Protein AF-A0A182STR0-F1 (afdb_monomer)

InterPro domains:
  IPR021726 THO complex, subunitTHOC2, N-terminal [PF11732] (71-146)
  IPR032302 THO complex subunit 2, N-terminal domain [PF16134] (4-69)
  IPR040007 THO complex subunit 2 [PTHR21597] (1-330)

Foldseek 3Di:
DFLDQVVLQVVCVVLVVDDLVVVLVVLCCVQPPPLVPDPVSVVVLVVLLVQLVVLLVPQDPVCLAVSLVVLQSSCSPHLLSNLLVVLVVLLVDLNSLVSVLSSVPNHHLNSLSSNVSSLLVSVVPVPDDLDDPVLQDGRSSLLSSLLSLLSNLQPDDHQCLSVLVSLLVCLVVLNLSSLSSLQSNLCRQVVFHQCDDADPCLVVLCVDDPVSVVVSRCPDPNPDNPVSLVSVVVSCVVVLSLQSVLLSLLVSLVCLVPPNAPPGDPNNSVVSNVSSVRSNLSSLVSCLVPDDLVRLVVSYDQLCCSCPVSVGDPVSSCSSCVSVVVVVVVVVVVVD

Organism: NCBI:txid74869

Nearest PDB structures (foldseek):
  7znk-assembly1_B  TM=9.730E-01  e=1.080E-21  Homo sapiens
  7aqo-assembly1_A  TM=9.134E-01  e=3.039E-10  Saccharomyces cerevisiae S288C
  7apx-assembly1_A  TM=9.134E-01  e=3.039E-10  Saccharomyces cerevisiae S288C
  7v2w-assembly1_G  TM=9.110E-01  e=9.753E-10  Saccharomyces cerevisiae S288C
  7v2y-assembly1_B  TM=9.101E-01  e=2.339E-09  Saccharomyces cerevisiae S288C

Sequence (336 aa):
MDCNCCVAEEIWSIVKLYPYQYRYSLYARWKNDTFQLQPQLIHRRGTAQKQIKALMKRVSKENSKPVGRLIGKLSHCSPGFLFEYILLQIQIYDNLIAPVVDSLKYLTSLSYDVLGYCLIEALEQVDRNPMQNDGTSISLWLQSLANFCGAIYKKYNIELSGLLQYVANQLKSHKSLDLLILKEVVQKMAGIEAAEEMTNEQLQAMCGGELLRGEAGYFSQVRNTKKSSQRLKEALASNDLAVALCLLIAQQKHCVIYRETAQSHLKLVGKLYDQCQDTLVQFGTFLGSTYSVEEYVERLPTIHNMLQKYHIHSDVAFFLARPMFSHAINVSFQRM

pLDDT: mean 87.77, std 9.66, range [50.69, 97.5]

Mean predicted aligned error: 6.33 Å

Radius of gyration: 21.9 Å; Cα contacts (8 Å, |Δi|>4): 380; chains: 1; bounding box: 61×40×58 Å

Secondary structure (DSSP, 8-state):
----HHHHHHHHHHHTTS-HHHHHHHHHHHHHTGGGS-HHHHHHHHHHHHHHHHHHTT--TTTHHHHHHHHHHHHHH-HHHHHHHHHHHHHH-GGGHHHHHHHGGG--HHHHHHHHHHHHHHH--TT--SB-TTSSSB-HHHHHHHHHHHHHHHHS----HHHHHHHHHHHHTT--TTHHHHHHHHHHHH-----SS--HHHHHHHTS-HHHHHHHH-SS-----HHHHHHHHHHHHTTTHHHHHHHHHHHHHHHIIIIITTTS-HHHHHHHHHHHHHHHHHHHHHHHHHS-HHHHHHHSPPHHHHHHTS---HHHHHHHHHHHHHHHHHHHHHT-

Solvent-accessible surface area (backbone atoms only — not comparable to full-atom values): 18240 Å² total; per-residue (Å²): 123,77,59,40,62,67,62,40,47,57,50,30,69,58,52,70,77,50,60,66,70,60,48,43,54,49,50,49,43,53,55,69,49,57,38,72,77,40,74,71,40,39,52,50,50,55,54,50,52,55,50,46,56,62,52,59,77,64,68,33,79,91,42,16,68,70,51,8,52,53,49,23,36,51,31,52,66,42,35,54,65,47,41,49,52,50,51,57,48,29,38,75,35,62,85,46,39,63,26,48,58,54,16,58,71,52,51,52,72,45,39,42,49,47,42,49,44,44,51,54,59,65,70,67,43,83,91,56,70,68,51,33,96,81,62,57,44,77,23,64,38,60,52,31,46,17,52,41,49,9,53,45,52,38,74,44,99,49,79,50,51,66,60,56,50,48,41,48,50,37,45,75,69,60,42,67,75,56,50,51,38,54,43,31,31,46,26,52,13,53,56,46,68,66,87,85,82,74,52,74,69,38,53,54,28,55,71,50,56,72,70,42,26,51,70,45,64,48,90,56,89,68,76,85,24,68,69,29,30,50,52,52,52,50,41,26,59,77,69,60,39,55,51,52,42,53,54,43,42,57,48,42,40,56,38,38,68,72,62,62,37,74,88,52,49,67,70,30,44,51,52,54,32,52,51,31,51,38,39,43,53,34,49,52,51,49,50,66,73,70,41,54,72,65,57,45,54,72,67,43,75,54,59,66,46,33,43,71,75,66,62,35,55,65,73,60,36,50,61,70,41,42,66,54,52,55,47,57,50,50,56,53,57,76,73,106

Structure (mmCIF, N/CA/C/O backbone):
data_AF-A0A182STR0-F1
#
_entry.id   AF-A0A182STR0-F1
#
loop_
_atom_site.group_PDB
_atom_site.id
_atom_site.type_symbol
_atom_site.label_atom_id
_atom_site.label_alt_id
_atom_site.label_comp_id
_atom_site.label_asym_id
_atom_site.label_entity_id
_atom_site.label_seq_id
_atom_site.pdbx_PDB_ins_code
_atom_site.Cartn_x
_atom_site.Cartn_y
_atom_site.Cartn_z
_atom_site.occupancy
_atom_site.B_iso_or_equiv
_atom_site.auth_seq_id
_atom_site.auth_comp_id
_atom_site.auth_asym_id
_atom_site.auth_atom_id
_atom_site.pdbx_PDB_model_num
ATOM 1 N N . MET A 1 1 ? 10.087 -4.492 -28.923 1.00 54.47 1 MET A N 1
ATOM 2 C CA . MET A 1 1 ? 9.581 -3.299 -29.624 1.00 54.47 1 MET A CA 1
ATOM 3 C C . MET A 1 1 ? 10.331 -2.082 -29.124 1.00 54.47 1 MET A C 1
ATOM 5 O O . MET A 1 1 ? 10.933 -2.165 -28.056 1.00 54.47 1 MET A O 1
ATOM 9 N N . ASP A 1 2 ? 10.324 -0.995 -29.886 1.00 67.25 2 ASP A N 1
ATOM 10 C CA . ASP A 1 2 ? 10.739 0.303 -29.361 1.00 67.25 2 ASP A CA 1
ATOM 11 C C . ASP A 1 2 ? 9.729 0.780 -28.311 1.00 67.25 2 ASP A C 1
ATOM 13 O O . ASP A 1 2 ? 8.584 0.329 -28.301 1.00 67.25 2 ASP A O 1
ATOM 17 N N . CYS A 1 3 ? 10.179 1.630 -27.388 1.00 72.81 3 CYS A N 1
ATOM 18 C CA . CYS A 1 3 ? 9.453 2.064 -26.190 1.00 72.81 3 CYS A CA 1
ATOM 19 C C . CYS A 1 3 ? 8.152 2.817 -26.529 1.00 72.81 3 CYS A C 1
ATOM 21 O O . CYS A 1 3 ? 8.124 4.047 -26.490 1.00 72.81 3 CYS A O 1
ATOM 23 N N . ASN A 1 4 ? 7.088 2.088 -26.871 1.00 83.75 4 ASN A N 1
ATOM 24 C CA . ASN A 1 4 ? 5.844 2.647 -27.389 1.00 83.75 4 ASN A CA 1
ATOM 25 C C . ASN A 1 4 ? 4.755 2.668 -26.308 1.00 83.75 4 ASN A C 1
ATOM 27 O O . ASN A 1 4 ? 4.185 1.635 -25.956 1.00 83.75 4 ASN A O 1
ATOM 31 N N . CYS A 1 5 ? 4.469 3.863 -25.790 1.00 88.94 5 CYS A N 1
ATOM 32 C CA . CYS A 1 5 ? 3.441 4.074 -24.774 1.00 88.94 5 CYS A CA 1
ATOM 33 C C . CYS A 1 5 ? 2.026 3.778 -25.286 1.00 88.94 5 CYS A C 1
ATOM 35 O O . CYS A 1 5 ? 1.240 3.189 -24.552 1.00 88.94 5 CYS A O 1
ATOM 37 N N . CYS A 1 6 ? 1.710 4.136 -26.535 1.00 90.56 6 CYS A N 1
ATOM 38 C CA . CYS A 1 6 ? 0.378 3.953 -27.109 1.00 90.56 6 CYS A CA 1
ATOM 39 C C . CYS A 1 6 ? 0.021 2.469 -27.187 1.00 90.56 6 CYS A C 1
ATOM 41 O O . CYS A 1 6 ? -1.047 2.069 -26.748 1.00 90.56 6 CYS A O 1
ATOM 43 N N . VAL A 1 7 ? 0.958 1.634 -27.647 1.00 91.56 7 VAL A N 1
ATOM 44 C CA . VAL A 1 7 ? 0.750 0.179 -27.698 1.00 91.56 7 VAL A CA 1
ATOM 45 C C . VAL A 1 7 ? 0.520 -0.400 -26.299 1.00 91.56 7 VAL A C 1
ATOM 47 O O . VAL A 1 7 ? -0.325 -1.274 -26.136 1.00 91.56 7 VAL A O 1
ATOM 50 N N . ALA A 1 8 ? 1.225 0.094 -25.276 1.00 91.75 8 ALA A N 1
ATOM 51 C CA . ALA A 1 8 ? 1.017 -0.361 -23.902 1.00 91.75 8 ALA A CA 1
ATOM 52 C C . ALA A 1 8 ? -0.386 -0.007 -23.366 1.00 91.75 8 ALA A C 1
ATOM 54 O O . ALA A 1 8 ? -0.976 -0.815 -22.651 1.00 91.75 8 ALA A O 1
ATOM 55 N N . GLU A 1 9 ? -0.930 1.159 -23.724 1.00 93.69 9 GLU A N 1
ATOM 56 C CA . GLU A 1 9 ? -2.302 1.546 -23.363 1.00 93.69 9 GLU A CA 1
ATOM 57 C C . GLU A 1 9 ? -3.362 0.752 -24.145 1.00 93.69 9 GLU A C 1
ATOM 59 O O . GLU A 1 9 ? -4.362 0.331 -23.566 1.00 93.69 9 GLU A O 1
ATOM 64 N N . GLU A 1 10 ? -3.124 0.451 -25.424 1.00 94.38 10 GLU A N 1
ATOM 65 C CA . GLU A 1 10 ? -4.015 -0.426 -26.198 1.00 94.38 10 GLU A CA 1
ATOM 66 C C . GLU A 1 10 ? -4.043 -1.845 -25.619 1.00 94.38 10 GLU A C 1
ATOM 68 O O . GLU A 1 10 ? -5.113 -2.424 -25.436 1.00 94.38 10 GLU A O 1
ATOM 73 N N . ILE A 1 11 ? -2.886 -2.392 -25.230 1.00 93.56 11 ILE A N 1
ATOM 74 C CA . ILE A 1 11 ? -2.819 -3.678 -24.518 1.00 93.56 11 ILE A CA 1
ATOM 75 C C . ILE A 1 11 ? -3.594 -3.593 -23.198 1.00 93.56 11 ILE A C 1
ATOM 77 O O . ILE A 1 11 ? -4.381 -4.489 -22.886 1.00 93.56 11 ILE A O 1
ATOM 81 N N . TRP A 1 12 ? -3.419 -2.511 -22.434 1.00 95.31 12 TRP A N 1
ATOM 82 C CA . TRP A 1 12 ? -4.158 -2.302 -21.190 1.00 95.31 12 TRP A CA 1
ATOM 83 C C . TRP A 1 12 ? -5.673 -2.278 -21.400 1.00 95.31 12 TRP A C 1
ATOM 85 O O . TRP A 1 12 ? -6.405 -2.821 -20.575 1.00 95.31 12 TRP A O 1
ATOM 95 N N . SER A 1 13 ? -6.151 -1.705 -22.510 1.00 96.44 13 SER A N 1
ATOM 96 C CA . SER A 1 13 ? -7.581 -1.633 -22.829 1.00 96.44 13 SER A CA 1
ATOM 97 C C . SER A 1 13 ? -8.262 -3.009 -22.856 1.00 96.44 13 SER A C 1
ATOM 99 O O . SER A 1 13 ? -9.429 -3.113 -22.475 1.00 96.44 13 SER A O 1
ATOM 101 N N . ILE A 1 14 ? -7.506 -4.053 -23.214 1.00 96.25 14 ILE A N 1
ATOM 102 C CA . ILE A 1 14 ? -7.935 -5.453 -23.231 1.00 96.25 14 ILE A CA 1
ATOM 103 C C . ILE A 1 14 ? -7.651 -6.115 -21.880 1.00 96.25 14 ILE A C 1
ATOM 105 O O . ILE A 1 14 ? -8.525 -6.753 -21.298 1.00 96.25 14 ILE A O 1
ATOM 109 N N . VAL A 1 15 ? -6.429 -5.959 -21.360 1.00 95.75 15 VAL A N 1
ATOM 110 C CA . VAL A 1 15 ? -5.975 -6.639 -20.136 1.00 95.75 15 VAL A CA 1
ATOM 111 C C . VAL A 1 15 ? -6.822 -6.240 -18.923 1.00 95.75 15 VAL A C 1
ATOM 113 O O . VAL A 1 15 ? -7.167 -7.106 -18.122 1.00 95.75 15 VAL A O 1
ATOM 116 N N . LYS A 1 16 ? -7.245 -4.973 -18.822 1.00 95.12 16 LYS A N 1
ATOM 117 C CA . LYS A 1 16 ? -8.075 -4.461 -17.716 1.00 95.12 16 LYS A CA 1
ATOM 118 C C . LYS A 1 16 ? -9.448 -5.132 -17.582 1.00 95.12 16 LYS A C 1
ATOM 120 O O . LYS A 1 16 ? -10.079 -4.992 -16.542 1.00 95.12 16 LYS A O 1
ATOM 125 N N . LEU A 1 17 ? -9.926 -5.817 -18.626 1.00 95.94 17 LEU A N 1
ATOM 126 C CA . LEU A 1 17 ? -11.207 -6.533 -18.605 1.00 95.94 17 LEU A CA 1
ATOM 127 C C . LEU A 1 17 ? -11.139 -7.823 -17.776 1.00 95.94 17 LEU A C 1
ATOM 129 O O . LEU A 1 17 ? -12.174 -8.367 -17.399 1.00 95.94 17 LEU A O 1
ATOM 133 N N . TYR A 1 18 ? -9.932 -8.315 -17.489 1.00 95.50 18 TYR A N 1
ATOM 134 C CA . TYR A 1 18 ? -9.729 -9.528 -16.713 1.00 95.50 18 TYR A CA 1
ATOM 135 C C . TYR A 1 18 ? -9.576 -9.223 -15.214 1.00 95.50 18 TYR A C 1
ATOM 137 O O . TYR A 1 18 ? -8.925 -8.236 -14.840 1.00 95.50 18 TYR A O 1
ATOM 145 N N . PRO A 1 19 ? -10.085 -10.106 -14.332 1.00 93.44 19 PRO A N 1
ATOM 146 C CA . PRO A 1 19 ? -9.803 -10.037 -12.902 1.00 93.44 19 PRO A CA 1
ATOM 147 C C . PRO A 1 19 ? -8.296 -10.006 -12.619 1.00 93.44 19 PRO A C 1
ATOM 149 O O . PRO A 1 19 ? -7.497 -10.605 -13.351 1.00 93.44 19 PRO A O 1
ATOM 152 N N . TYR A 1 20 ? -7.898 -9.321 -11.543 1.00 92.69 20 TYR A N 1
ATOM 153 C CA . TYR A 1 20 ? -6.481 -9.084 -11.246 1.00 92.69 20 TYR A CA 1
ATOM 154 C C . TYR A 1 20 ? -5.682 -10.388 -11.084 1.00 92.69 20 TYR A C 1
ATOM 156 O O . TYR A 1 20 ? -4.504 -10.423 -11.425 1.00 92.69 20 TYR A O 1
ATOM 164 N N . GLN A 1 21 ? -6.310 -11.485 -10.641 1.00 94.19 21 GLN A N 1
ATOM 165 C CA . GLN A 1 21 ? -5.651 -12.784 -10.474 1.00 94.19 21 GLN A CA 1
ATOM 166 C C . GLN A 1 21 ? -5.101 -13.322 -11.805 1.00 94.19 21 GLN A C 1
ATOM 168 O O . GLN A 1 21 ? -3.972 -13.819 -11.869 1.00 94.19 21 GLN A O 1
ATOM 173 N N . TYR A 1 22 ? -5.871 -13.182 -12.889 1.00 96.38 22 TYR A N 1
ATOM 174 C CA . TYR A 1 22 ? -5.441 -13.590 -14.228 1.00 96.38 22 TYR A CA 1
ATOM 175 C C . TYR A 1 22 ? -4.378 -12.645 -14.782 1.00 96.38 22 TYR A C 1
ATOM 177 O O . TYR A 1 22 ? -3.393 -13.110 -15.356 1.00 96.38 22 TYR A O 1
ATOM 185 N N . ARG A 1 23 ? -4.531 -11.333 -14.557 1.00 96.75 23 ARG A N 1
ATOM 186 C CA . ARG A 1 23 ? -3.522 -10.334 -14.940 1.00 96.75 23 ARG A CA 1
ATOM 187 C C . ARG A 1 23 ? -2.180 -10.604 -14.267 1.00 96.75 23 ARG A C 1
ATOM 189 O O . ARG A 1 23 ? -1.159 -10.655 -14.939 1.00 96.75 23 ARG A O 1
ATOM 196 N N . TYR A 1 24 ? -2.175 -10.871 -12.966 1.00 96.19 24 TYR A N 1
ATOM 197 C CA . TYR A 1 24 ? -0.949 -11.145 -12.214 1.00 96.19 24 TYR A CA 1
ATOM 198 C C . TYR A 1 24 ? -0.308 -12.470 -12.632 1.00 96.19 24 TYR A C 1
ATOM 200 O O . TYR A 1 24 ? 0.908 -12.537 -12.790 1.00 96.19 24 TYR A O 1
ATOM 208 N N . SER A 1 25 ? -1.114 -13.495 -12.920 1.00 96.12 25 SER A N 1
ATOM 209 C CA . SER A 1 25 ? -0.617 -14.753 -13.496 1.00 96.12 25 SER A CA 1
ATOM 210 C C . SER A 1 25 ? 0.028 -14.542 -14.873 1.00 96.12 25 SER A C 1
ATOM 212 O O . SER A 1 25 ? 1.068 -15.130 -15.176 1.00 96.12 25 SER A O 1
ATOM 214 N N . LEU A 1 26 ? -0.559 -13.677 -15.708 1.00 96.19 26 LEU A N 1
ATOM 215 C CA . LEU A 1 26 ? 0.016 -13.276 -16.991 1.00 96.19 26 LEU A CA 1
ATOM 216 C C . LEU A 1 26 ? 1.344 -12.533 -16.793 1.00 96.19 26 LEU A C 1
ATOM 218 O O . LEU A 1 26 ? 2.322 -12.853 -17.467 1.00 96.19 26 LEU A O 1
ATOM 222 N N . TYR A 1 27 ? 1.407 -11.580 -15.861 1.00 95.94 27 TYR A N 1
ATOM 223 C CA . TYR A 1 27 ? 2.626 -10.816 -15.579 1.00 95.94 27 TYR A CA 1
ATOM 224 C C . TYR A 1 27 ? 3.754 -11.692 -15.039 1.00 95.94 27 TYR A C 1
ATOM 226 O O . TYR A 1 27 ? 4.900 -11.507 -15.448 1.00 95.94 27 TYR A O 1
ATOM 234 N N . ALA A 1 28 ? 3.432 -12.688 -14.212 1.00 94.69 28 ALA A N 1
ATOM 235 C CA . ALA A 1 28 ? 4.395 -13.671 -13.733 1.00 94.69 28 ALA A CA 1
ATOM 236 C C . ALA A 1 28 ? 5.049 -14.434 -14.889 1.00 94.69 28 ALA A C 1
ATOM 238 O O . ALA A 1 28 ? 6.273 -14.441 -15.012 1.00 94.69 28 ALA A O 1
ATOM 239 N N . ARG A 1 29 ? 4.244 -14.989 -15.803 1.00 94.00 29 ARG A N 1
ATOM 240 C CA . ARG A 1 29 ? 4.751 -15.692 -16.997 1.00 94.00 29 ARG A CA 1
ATOM 241 C C . ARG A 1 29 ? 5.502 -14.758 -17.941 1.00 94.00 29 ARG A C 1
ATOM 243 O O . ARG A 1 29 ? 6.507 -15.138 -18.548 1.00 94.00 29 ARG A O 1
ATOM 250 N N . TRP A 1 30 ? 5.033 -13.517 -18.073 1.00 92.31 30 TRP A N 1
ATOM 251 C CA . TRP A 1 30 ? 5.690 -12.517 -18.908 1.00 92.31 30 TRP A CA 1
ATOM 252 C C . TRP A 1 30 ? 7.090 -12.184 -18.387 1.00 92.31 30 TRP A C 1
ATOM 254 O O . TRP A 1 30 ? 8.051 -12.194 -19.156 1.00 92.31 30 TRP A O 1
ATOM 264 N N . LYS A 1 31 ? 7.222 -11.932 -17.083 1.00 91.75 31 LYS A N 1
ATOM 265 C CA . LYS A 1 31 ? 8.497 -11.596 -16.447 1.00 91.75 31 LYS A CA 1
ATOM 266 C C . LYS A 1 31 ? 9.441 -12.802 -16.386 1.00 91.75 31 LYS A C 1
ATOM 268 O O . LYS A 1 31 ? 10.606 -12.674 -16.765 1.00 91.75 31 LYS A O 1
ATOM 273 N N . ASN A 1 32 ? 8.949 -13.945 -15.911 1.00 90.25 32 ASN A N 1
ATOM 274 C CA . ASN A 1 32 ? 9.800 -15.048 -15.467 1.00 90.25 32 ASN A CA 1
ATOM 275 C C . ASN A 1 32 ? 10.079 -16.072 -16.576 1.00 90.25 32 ASN A C 1
ATOM 277 O O . ASN A 1 32 ? 11.230 -16.484 -16.718 1.00 90.25 32 ASN A O 1
ATOM 281 N N . ASP A 1 33 ? 9.098 -16.389 -17.426 1.00 9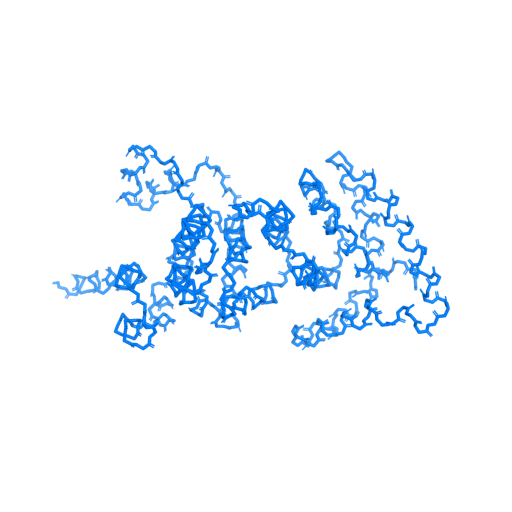1.50 33 ASP A N 1
ATOM 282 C CA . ASP A 1 33 ? 9.224 -17.483 -18.403 1.00 91.50 33 ASP A CA 1
ATOM 283 C C . ASP A 1 33 ? 9.541 -16.963 -19.809 1.00 91.50 33 ASP A C 1
ATOM 285 O O . ASP A 1 33 ? 10.473 -17.413 -20.474 1.00 91.50 33 ASP A O 1
ATOM 289 N N . THR A 1 34 ? 8.792 -15.954 -20.259 1.00 90.31 34 THR A N 1
ATOM 290 C CA . THR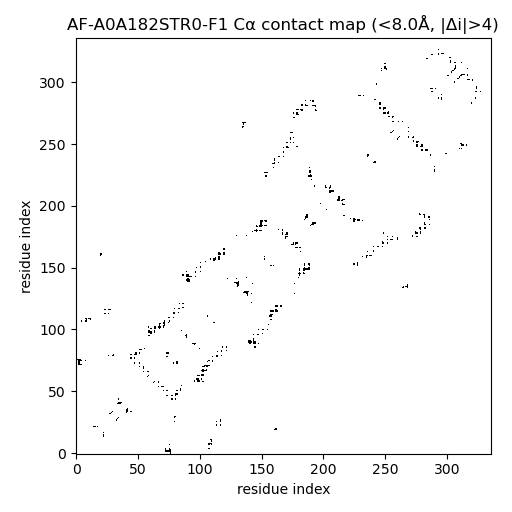 A 1 34 ? 8.765 -15.516 -21.668 1.00 90.31 34 THR A CA 1
ATOM 291 C C . THR A 1 34 ? 10.145 -15.129 -22.202 1.00 90.31 34 THR A C 1
ATOM 293 O O . THR A 1 34 ? 10.509 -15.475 -23.326 1.00 90.31 34 THR A O 1
ATOM 296 N N . PHE A 1 35 ? 10.949 -14.436 -21.391 1.00 87.00 35 PHE A N 1
ATOM 297 C CA . PHE A 1 35 ? 12.277 -13.976 -21.802 1.00 87.00 35 PHE A CA 1
ATOM 298 C C . PHE A 1 35 ? 13.343 -15.076 -21.831 1.00 87.00 35 PHE A C 1
ATOM 300 O O . PHE A 1 35 ? 14.446 -14.801 -22.295 1.00 87.00 35 PHE A O 1
ATOM 307 N N . GLN A 1 36 ? 13.042 -16.287 -21.354 1.00 87.94 36 GLN A N 1
ATOM 308 C CA . GLN A 1 36 ? 13.966 -17.427 -21.364 1.00 87.94 36 GLN A CA 1
ATOM 309 C C . GLN A 1 36 ? 13.823 -18.292 -22.624 1.00 87.94 36 GLN A C 1
ATOM 311 O O . GLN A 1 36 ? 14.719 -19.063 -22.946 1.00 87.94 36 GLN A O 1
ATOM 316 N N . LEU A 1 37 ? 12.718 -18.143 -23.360 1.00 88.94 37 LEU A N 1
ATOM 317 C CA . LEU A 1 37 ? 12.360 -19.048 -24.454 1.00 88.94 37 LEU A CA 1
ATOM 318 C C . LEU A 1 37 ? 13.126 -18.788 -25.756 1.00 88.94 37 LEU A C 1
ATOM 320 O O . LEU A 1 37 ? 13.292 -19.701 -26.557 1.00 88.94 37 LEU A O 1
ATOM 324 N N . GLN A 1 38 ? 13.540 -17.541 -26.010 1.00 91.75 38 GLN A N 1
ATOM 325 C CA . GLN A 1 38 ? 14.091 -17.127 -27.305 1.00 91.75 38 GLN A CA 1
ATOM 326 C C . GLN A 1 38 ? 15.376 -16.303 -27.142 1.00 91.75 38 GLN A C 1
ATOM 328 O O . GLN A 1 38 ? 15.362 -15.318 -26.394 1.00 91.75 38 GLN A O 1
ATOM 333 N N . PRO A 1 39 ? 16.461 -16.593 -27.895 1.00 93.19 39 PRO A N 1
ATOM 334 C CA . PRO A 1 39 ? 17.735 -15.871 -27.782 1.00 93.19 39 PRO A CA 1
ATOM 335 C C . PRO A 1 39 ? 17.611 -14.350 -27.935 1.00 93.19 39 PRO A C 1
ATOM 337 O O . PRO A 1 39 ? 18.251 -13.586 -27.212 1.00 93.19 39 PRO A O 1
ATOM 340 N N . GLN A 1 40 ? 16.735 -13.887 -28.833 1.00 91.38 40 GLN A N 1
ATOM 341 C CA . GLN A 1 40 ? 16.488 -12.456 -29.027 1.00 91.38 40 GLN A CA 1
ATOM 342 C C . GLN A 1 40 ? 15.880 -11.796 -27.780 1.00 91.38 40 GLN A C 1
ATOM 344 O O . GLN A 1 40 ? 16.234 -10.662 -27.448 1.00 91.38 40 GLN A O 1
ATOM 349 N N . LEU A 1 41 ? 14.991 -12.496 -27.068 1.00 90.31 41 LEU A N 1
ATOM 350 C CA . LEU A 1 41 ? 14.387 -11.999 -25.832 1.00 90.31 41 LEU A CA 1
ATOM 351 C C . LEU A 1 41 ? 15.397 -12.015 -24.682 1.00 90.31 41 LEU A C 1
ATOM 353 O O . LEU A 1 41 ? 15.480 -11.032 -23.948 1.00 90.31 41 LEU A O 1
ATOM 357 N N . ILE A 1 42 ? 16.242 -13.045 -24.591 1.00 91.31 42 ILE A N 1
ATOM 358 C CA . ILE A 1 42 ? 17.349 -13.098 -23.623 1.00 91.31 42 ILE A CA 1
ATOM 359 C C . ILE A 1 42 ? 18.289 -11.897 -23.822 1.00 91.31 42 ILE A C 1
ATOM 361 O O . ILE A 1 42 ? 18.601 -11.174 -22.872 1.00 91.31 42 ILE A O 1
ATOM 365 N N . HIS A 1 43 ? 18.679 -11.609 -25.068 1.00 91.12 43 HIS A N 1
ATOM 366 C CA . HIS A 1 43 ? 19.510 -10.447 -25.390 1.00 91.12 43 HIS A CA 1
ATOM 367 C C . HIS A 1 43 ? 18.823 -9.117 -25.020 1.00 91.12 43 HIS A C 1
ATOM 369 O O . HIS A 1 43 ? 19.441 -8.214 -24.439 1.00 91.12 43 HIS A O 1
ATOM 375 N N . ARG A 1 44 ? 17.520 -8.986 -25.311 1.00 88.25 44 ARG A N 1
ATOM 376 C CA . ARG A 1 44 ? 16.721 -7.808 -24.928 1.00 88.25 44 ARG A CA 1
ATOM 377 C C . ARG A 1 44 ? 16.649 -7.639 -23.410 1.00 88.25 44 ARG A C 1
ATOM 379 O O . ARG A 1 44 ? 16.810 -6.513 -22.942 1.00 88.25 44 ARG A O 1
ATOM 386 N N . ARG A 1 45 ? 16.489 -8.726 -22.648 1.00 89.44 45 ARG A N 1
ATOM 387 C CA . ARG A 1 45 ? 16.529 -8.716 -21.177 1.00 89.44 45 ARG A CA 1
ATOM 388 C C . ARG A 1 45 ? 17.865 -8.179 -20.667 1.00 89.44 45 ARG A C 1
ATOM 390 O O . ARG A 1 45 ? 17.866 -7.249 -19.864 1.00 89.44 45 ARG A O 1
ATOM 397 N N . GLY A 1 46 ? 18.989 -8.696 -21.168 1.00 90.69 46 GLY A N 1
ATOM 398 C CA . GLY A 1 46 ? 20.323 -8.228 -20.768 1.00 90.69 46 GLY A CA 1
ATOM 399 C C . GLY A 1 46 ? 20.544 -6.740 -21.069 1.00 90.69 46 GLY A C 1
ATOM 400 O O . GLY A 1 46 ? 21.038 -5.985 -20.227 1.00 90.69 46 GLY A O 1
ATOM 401 N N . THR A 1 47 ? 20.093 -6.289 -22.243 1.00 91.12 47 THR A N 1
ATOM 402 C CA . THR A 1 47 ? 20.161 -4.873 -22.641 1.00 91.12 47 THR A CA 1
ATOM 403 C C . THR A 1 47 ? 19.323 -3.986 -21.716 1.00 91.12 47 THR A C 1
ATOM 405 O O . THR A 1 47 ? 19.819 -2.970 -21.223 1.00 91.12 47 THR A O 1
ATOM 408 N N . ALA A 1 48 ? 18.079 -4.385 -21.433 1.00 90.44 48 ALA A N 1
ATOM 409 C CA . ALA A 1 48 ? 17.185 -3.653 -20.541 1.00 90.44 48 ALA A CA 1
ATOM 410 C C . ALA A 1 48 ? 17.764 -3.566 -19.124 1.00 90.44 48 ALA A C 1
ATOM 412 O O . ALA A 1 48 ? 17.844 -2.478 -18.562 1.00 90.44 48 ALA A O 1
ATOM 413 N N . GLN A 1 49 ? 18.265 -4.674 -18.569 1.00 91.88 49 GLN A N 1
ATOM 414 C CA . GLN A 1 49 ? 18.885 -4.692 -17.241 1.00 91.88 49 GLN A CA 1
ATOM 415 C C . GLN A 1 49 ? 20.080 -3.736 -17.142 1.00 91.88 49 GLN A C 1
ATOM 417 O O . GLN A 1 49 ? 20.210 -3.015 -16.151 1.00 91.88 49 GLN A O 1
ATOM 422 N N . LYS A 1 50 ? 20.937 -3.678 -18.171 1.00 93.94 50 LYS A N 1
ATOM 423 C CA . LYS A 1 50 ? 22.055 -2.722 -18.220 1.00 93.94 50 LYS A CA 1
ATOM 424 C C . LYS A 1 50 ? 21.558 -1.273 -18.185 1.00 93.94 50 LYS A C 1
ATOM 426 O O . LYS A 1 50 ? 22.091 -0.464 -17.425 1.00 93.94 50 LYS A O 1
ATOM 431 N N . GLN A 1 51 ? 20.535 -0.952 -18.976 1.00 93.06 51 GLN A N 1
ATOM 432 C CA . GLN A 1 51 ? 19.946 0.390 -19.032 1.00 93.06 51 GLN A CA 1
ATOM 433 C C . GLN A 1 51 ? 19.258 0.776 -17.716 1.00 93.06 51 GLN A C 1
ATOM 435 O O . GLN A 1 51 ? 19.485 1.875 -17.215 1.00 93.06 51 GLN A O 1
ATOM 440 N N . ILE A 1 52 ? 18.490 -0.140 -17.121 1.00 94.44 52 ILE A N 1
ATOM 441 C CA . ILE A 1 52 ? 17.808 0.047 -15.834 1.00 94.44 52 ILE A CA 1
ATOM 442 C C . ILE A 1 52 ? 18.828 0.343 -14.728 1.00 94.44 52 ILE A C 1
ATOM 444 O O . ILE A 1 52 ? 18.693 1.338 -14.017 1.00 94.44 52 ILE A O 1
ATOM 448 N N . LYS A 1 53 ? 19.896 -0.461 -14.628 1.00 94.56 53 LYS A N 1
ATOM 449 C CA . LYS A 1 53 ? 20.982 -0.250 -13.657 1.00 94.56 53 LYS A CA 1
ATOM 450 C C . LYS A 1 53 ? 21.642 1.118 -13.824 1.00 94.56 53 LYS A C 1
ATOM 452 O O . LYS A 1 53 ? 21.859 1.821 -12.841 1.00 94.56 53 LYS A O 1
ATOM 457 N N . ALA A 1 54 ? 21.960 1.505 -15.060 1.00 94.19 54 ALA A N 1
ATOM 458 C CA . ALA A 1 54 ? 22.574 2.799 -15.348 1.00 94.19 54 ALA A CA 1
ATOM 459 C C . ALA A 1 54 ? 21.645 3.975 -15.006 1.00 94.19 54 ALA A C 1
ATOM 461 O O . ALA A 1 54 ? 22.107 5.004 -14.514 1.00 94.19 54 ALA A O 1
ATOM 462 N N . LEU A 1 55 ? 20.342 3.819 -15.245 1.00 93.69 55 LEU A N 1
ATOM 463 C CA . LEU A 1 55 ? 19.352 4.849 -14.965 1.00 93.69 55 LEU A CA 1
ATOM 464 C C . LEU A 1 55 ? 19.115 5.025 -13.463 1.00 93.69 55 LEU A C 1
ATOM 466 O O . LEU A 1 55 ? 19.097 6.155 -12.982 1.00 93.69 55 LEU A O 1
ATOM 470 N N . MET A 1 56 ? 19.005 3.925 -12.715 1.00 94.38 56 MET A N 1
ATOM 471 C CA . MET A 1 56 ? 18.768 3.965 -11.270 1.00 94.38 56 MET A CA 1
ATOM 472 C C . MET A 1 56 ? 19.904 4.619 -10.483 1.00 94.38 56 MET A C 1
ATOM 474 O O . MET A 1 56 ? 19.632 5.326 -9.520 1.00 94.38 56 MET A O 1
ATOM 478 N N . LYS A 1 57 ? 21.157 4.499 -10.942 1.00 93.19 57 LYS A N 1
ATOM 479 C CA . LYS A 1 57 ? 22.305 5.222 -10.357 1.00 93.19 57 LYS A CA 1
ATOM 480 C C . LYS A 1 57 ? 22.179 6.747 -10.423 1.00 93.19 57 LYS A C 1
ATOM 482 O O . LYS A 1 57 ? 22.939 7.448 -9.767 1.00 93.19 57 LYS A O 1
ATOM 487 N N . ARG A 1 58 ? 21.279 7.264 -11.261 1.00 93.12 58 ARG A N 1
ATOM 488 C CA . ARG A 1 58 ? 21.093 8.698 -11.482 1.00 93.12 58 ARG A CA 1
ATOM 489 C C . ARG A 1 58 ? 19.870 9.244 -10.762 1.00 93.12 58 ARG A C 1
ATOM 491 O O . ARG A 1 58 ? 19.722 10.454 -10.765 1.00 93.12 58 ARG A O 1
ATOM 498 N N . VAL A 1 59 ? 18.991 8.416 -10.196 1.00 94.25 59 VAL A N 1
ATOM 499 C CA . VAL A 1 59 ? 17.754 8.897 -9.559 1.00 94.25 59 VAL A CA 1
ATOM 500 C C . VAL A 1 59 ? 18.099 9.754 -8.341 1.00 94.25 59 VAL A C 1
ATOM 502 O O . VAL A 1 59 ? 18.728 9.284 -7.399 1.00 94.25 59 VAL A O 1
ATOM 505 N N . SER A 1 60 ? 17.662 11.011 -8.350 1.00 93.31 60 SER A N 1
ATOM 506 C CA . SER A 1 60 ? 17.772 11.929 -7.220 1.00 93.31 60 SER A CA 1
ATOM 507 C C . SER A 1 60 ? 16.538 12.828 -7.131 1.00 93.31 60 SER A C 1
ATOM 509 O O . SER A 1 60 ? 15.712 12.899 -8.046 1.00 93.31 60 SER A O 1
ATOM 511 N N . LYS A 1 61 ? 16.406 13.547 -6.013 1.00 92.38 61 LYS A N 1
ATOM 512 C CA . LYS A 1 61 ? 15.310 14.504 -5.804 1.00 92.38 61 LYS A CA 1
ATOM 513 C C . LYS A 1 61 ? 15.295 15.612 -6.868 1.00 92.38 61 LYS A C 1
ATOM 515 O O . LYS A 1 61 ? 14.228 16.052 -7.285 1.00 92.38 61 LYS A O 1
ATOM 520 N N . GLU A 1 62 ? 16.469 16.029 -7.337 1.00 93.69 62 GLU A N 1
ATOM 521 C CA . GLU A 1 62 ? 16.641 17.152 -8.269 1.00 93.69 62 GLU A CA 1
ATOM 522 C C . GLU A 1 62 ? 16.298 16.790 -9.719 1.00 93.69 62 GLU A C 1
ATOM 524 O O . GLU A 1 62 ? 15.911 17.652 -10.508 1.00 93.69 62 GLU A O 1
ATOM 529 N N . ASN A 1 63 ? 16.402 15.511 -10.088 1.00 92.75 63 ASN A N 1
ATOM 530 C CA . ASN A 1 63 ? 16.266 15.064 -11.474 1.00 92.75 63 ASN A CA 1
ATOM 531 C C . ASN A 1 63 ? 15.113 14.074 -11.710 1.00 92.75 63 ASN A C 1
ATOM 533 O O . ASN A 1 63 ? 15.040 13.446 -12.771 1.00 92.75 63 ASN A O 1
ATOM 537 N N . SER A 1 64 ? 14.164 13.994 -10.775 1.00 91.56 64 SER A N 1
ATOM 538 C CA . SER A 1 64 ? 13.019 13.077 -10.841 1.00 91.56 64 SER A CA 1
ATOM 539 C C . SER A 1 64 ? 12.189 13.220 -12.124 1.00 91.56 64 SER A C 1
ATOM 541 O O . SER A 1 64 ? 11.745 12.230 -12.700 1.00 91.56 64 SER A O 1
ATOM 543 N N . LYS A 1 65 ? 12.023 14.439 -12.656 1.00 93.50 65 LYS A N 1
ATOM 544 C CA . LYS A 1 65 ? 11.307 14.673 -13.925 1.00 93.50 65 LYS A CA 1
ATOM 545 C C . LYS A 1 65 ? 12.046 14.117 -15.155 1.00 93.50 65 LYS A C 1
ATOM 547 O O . LYS A 1 65 ? 11.430 13.337 -15.885 1.00 93.50 65 LYS A O 1
ATOM 552 N N . PRO A 1 66 ? 13.300 14.516 -15.461 1.00 94.81 66 PRO A N 1
ATOM 553 C CA . PRO A 1 66 ? 14.011 13.990 -16.626 1.00 94.81 66 PRO A CA 1
ATOM 554 C C . PRO A 1 66 ? 14.281 12.487 -16.514 1.00 94.81 66 PRO A C 1
ATOM 556 O O . PRO A 1 66 ? 14.059 11.771 -17.490 1.00 94.81 66 PRO A O 1
ATOM 559 N N . VAL A 1 67 ? 14.678 11.992 -15.336 1.00 95.06 67 VAL A N 1
ATOM 560 C CA . VAL A 1 67 ? 14.871 10.552 -15.107 1.00 95.06 67 VAL A CA 1
ATOM 561 C C . VAL A 1 67 ? 13.543 9.809 -15.208 1.00 95.06 67 VAL A C 1
ATOM 563 O O . VAL A 1 67 ? 13.474 8.783 -15.876 1.00 95.06 67 VAL A O 1
ATOM 566 N N . GLY A 1 68 ? 12.459 10.369 -14.673 1.00 94.25 68 GLY A N 1
ATOM 567 C CA . GLY A 1 68 ? 11.130 9.778 -14.766 1.00 94.25 68 GLY A CA 1
ATOM 568 C C . GLY A 1 68 ? 10.630 9.583 -16.196 1.00 94.25 68 GLY A C 1
ATOM 569 O O . GLY A 1 68 ? 10.005 8.570 -16.490 1.00 94.25 68 GLY A O 1
ATOM 570 N N . ARG A 1 69 ? 10.950 10.490 -17.129 1.00 94.06 69 ARG A N 1
ATOM 571 C CA . ARG A 1 69 ? 10.624 10.292 -18.558 1.00 94.06 69 ARG A CA 1
ATOM 572 C C . ARG A 1 69 ? 11.393 9.118 -19.166 1.00 94.06 69 ARG A C 1
ATOM 574 O O . ARG A 1 69 ? 10.853 8.404 -20.006 1.00 94.06 69 ARG A O 1
ATOM 581 N N . LEU A 1 70 ? 12.648 8.924 -18.760 1.00 93.44 70 LEU A N 1
ATOM 582 C CA . LEU A 1 70 ? 13.461 7.787 -19.196 1.00 93.44 70 LEU A CA 1
ATOM 583 C C . LEU A 1 70 ? 12.951 6.476 -18.587 1.00 93.44 70 LEU A C 1
ATOM 585 O O . LEU A 1 70 ? 12.851 5.482 -19.303 1.00 93.44 70 LEU A O 1
ATOM 589 N N . ILE A 1 71 ? 12.570 6.491 -17.305 1.00 94.25 71 ILE A N 1
ATOM 590 C CA . ILE A 1 71 ? 11.941 5.349 -16.627 1.00 94.25 71 ILE A CA 1
ATOM 591 C C . ILE A 1 71 ? 10.628 4.989 -17.323 1.00 94.25 71 ILE A C 1
ATOM 593 O O . ILE A 1 71 ? 10.421 3.823 -17.642 1.00 94.25 71 ILE A O 1
ATOM 597 N N . GLY A 1 72 ? 9.785 5.982 -17.627 1.00 92.38 72 GLY A N 1
ATOM 598 C CA . GLY A 1 72 ? 8.542 5.797 -18.376 1.00 92.38 72 GLY A CA 1
ATOM 599 C C . GLY A 1 72 ? 8.783 5.046 -19.683 1.00 92.38 72 GLY A C 1
ATOM 600 O O . GLY A 1 72 ? 8.232 3.963 -19.868 1.00 92.38 72 GLY A O 1
ATOM 601 N N . LYS A 1 73 ? 9.714 5.535 -20.516 1.00 90.75 73 LYS A N 1
ATOM 602 C CA . LYS A 1 73 ? 10.092 4.873 -21.776 1.00 90.75 73 LYS A CA 1
ATOM 603 C C . LYS A 1 73 ? 10.526 3.420 -21.564 1.00 90.75 73 LYS A C 1
ATOM 605 O O . LYS A 1 73 ? 9.996 2.533 -22.225 1.00 90.75 73 LYS A O 1
ATOM 610 N N . LEU A 1 74 ? 11.439 3.161 -20.624 1.00 89.88 74 LEU A N 1
ATOM 611 C CA . LEU A 1 74 ? 11.903 1.796 -20.338 1.00 89.88 74 LEU A CA 1
ATOM 612 C C . LEU A 1 74 ? 10.780 0.884 -19.822 1.00 89.88 74 LEU A C 1
ATOM 614 O O . LEU A 1 74 ? 10.768 -0.307 -20.140 1.00 89.88 74 LEU A O 1
ATOM 618 N N . SER A 1 75 ? 9.822 1.435 -19.071 1.00 91.50 75 SER A N 1
ATOM 619 C CA . SER A 1 75 ? 8.701 0.672 -18.518 1.00 91.50 75 SER A CA 1
ATOM 620 C C . SER A 1 75 ? 7.800 0.075 -19.597 1.00 91.50 75 SER A C 1
ATOM 622 O O . SER A 1 75 ? 7.260 -1.001 -19.386 1.00 91.50 75 SER A O 1
ATOM 624 N N . HIS A 1 76 ? 7.676 0.708 -20.769 1.00 84.19 76 HIS A N 1
ATOM 625 C CA . HIS A 1 76 ? 6.799 0.214 -21.839 1.00 84.19 76 HIS A CA 1
ATOM 626 C C . HIS A 1 76 ? 7.308 -1.091 -22.469 1.00 84.19 76 HIS A C 1
ATOM 628 O O . HIS A 1 76 ? 6.521 -1.879 -22.981 1.00 84.19 76 HIS A O 1
ATOM 634 N N . CYS A 1 77 ? 8.623 -1.324 -22.440 1.00 79.12 77 CYS A N 1
ATOM 635 C CA . CYS A 1 77 ? 9.237 -2.510 -23.037 1.00 79.12 77 CYS A CA 1
ATOM 636 C C . CYS A 1 77 ? 9.390 -3.664 -22.048 1.00 79.12 77 CYS A C 1
ATOM 638 O O . CYS A 1 77 ? 9.244 -4.826 -22.424 1.00 79.12 77 CYS A O 1
ATOM 640 N N . SER A 1 78 ? 9.763 -3.353 -20.808 1.00 84.00 78 SER A N 1
ATOM 641 C CA . SER A 1 78 ? 10.130 -4.357 -19.808 1.00 84.00 78 SER A CA 1
ATOM 642 C C . SER A 1 78 ? 9.777 -3.887 -18.392 1.00 84.00 78 SER A C 1
ATOM 644 O O . SER A 1 78 ? 10.685 -3.631 -17.593 1.00 84.00 78 SER A O 1
ATOM 646 N N . PRO A 1 79 ? 8.478 -3.751 -18.066 1.00 92.50 79 PRO A N 1
ATOM 647 C CA . PRO A 1 79 ? 8.046 -3.232 -16.771 1.00 92.50 79 PRO A CA 1
ATOM 648 C C . PRO A 1 79 ? 8.450 -4.165 -15.621 1.00 92.50 79 PRO A C 1
ATOM 650 O O . PRO A 1 79 ? 8.956 -3.688 -14.612 1.00 92.50 79 PRO A O 1
ATOM 653 N N . GLY A 1 80 ? 8.347 -5.489 -15.800 1.00 93.31 80 GLY A N 1
ATOM 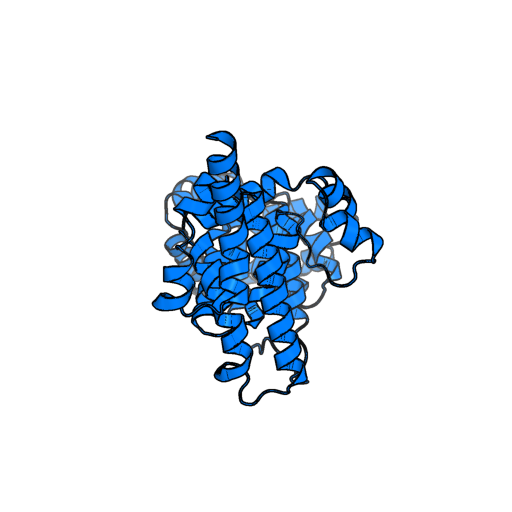654 C CA . GLY A 1 80 ? 8.694 -6.466 -14.758 1.00 93.31 80 GLY A CA 1
ATOM 655 C C . GLY A 1 80 ? 10.142 -6.352 -14.261 1.00 93.31 80 GLY A C 1
ATOM 656 O O . GLY A 1 80 ? 10.376 -6.212 -13.066 1.00 93.31 80 GLY A O 1
ATOM 657 N N . PHE A 1 81 ? 11.125 -6.327 -15.170 1.00 92.62 81 PHE A N 1
ATOM 658 C CA . PHE A 1 81 ? 12.545 -6.195 -14.795 1.00 92.62 81 PHE A CA 1
ATOM 659 C C . PHE A 1 81 ? 12.892 -4.814 -14.233 1.00 92.62 81 PHE A C 1
ATOM 661 O O . PHE A 1 81 ? 13.780 -4.687 -13.389 1.00 92.62 81 PHE A O 1
ATOM 668 N N . LEU A 1 82 ? 12.214 -3.771 -14.722 1.00 95.19 82 LEU A N 1
ATOM 669 C CA . LEU A 1 82 ? 12.376 -2.415 -14.214 1.00 95.19 82 LEU A CA 1
ATOM 670 C C . LEU A 1 82 ? 11.932 -2.341 -12.753 1.00 95.19 82 LEU A C 1
ATOM 672 O O . LEU A 1 82 ? 12.700 -1.874 -11.914 1.00 95.19 82 LEU A O 1
ATOM 676 N N . PHE A 1 83 ? 10.724 -2.818 -12.449 1.00 96.88 83 PHE A N 1
ATOM 677 C CA . PHE A 1 83 ? 10.185 -2.757 -11.095 1.00 96.88 83 PHE A CA 1
ATOM 678 C C . PHE A 1 83 ? 10.886 -3.712 -10.144 1.00 96.88 83 PHE A C 1
ATOM 680 O O . PHE A 1 83 ? 11.187 -3.302 -9.031 1.00 96.88 83 PHE A O 1
ATOM 687 N N . GLU A 1 84 ? 11.259 -4.912 -10.588 1.00 94.88 84 GLU A N 1
ATOM 688 C CA . GLU A 1 84 ? 12.110 -5.812 -9.805 1.00 94.88 84 GLU A CA 1
ATOM 689 C C . GLU A 1 84 ? 13.387 -5.105 -9.332 1.00 94.88 84 GLU A C 1
ATOM 691 O O . GLU A 1 84 ? 13.687 -5.085 -8.140 1.00 94.88 84 GLU A O 1
ATOM 696 N N . TYR A 1 85 ? 14.113 -4.446 -10.241 1.00 95.31 85 TYR A N 1
ATOM 697 C CA . TYR A 1 85 ? 15.337 -3.747 -9.862 1.00 95.31 85 TYR A CA 1
ATOM 698 C C . TYR A 1 85 ? 15.068 -2.503 -9.003 1.00 95.31 85 TYR A C 1
ATOM 700 O O . TYR A 1 85 ? 15.807 -2.249 -8.054 1.00 95.31 85 TYR A O 1
ATOM 708 N N . ILE A 1 86 ? 14.016 -1.731 -9.297 1.00 96.12 86 ILE A N 1
ATOM 709 C CA . ILE A 1 86 ? 13.624 -0.566 -8.487 1.00 96.12 86 ILE A CA 1
ATOM 710 C C . ILE A 1 86 ? 13.308 -0.978 -7.044 1.00 96.12 86 ILE A C 1
ATOM 712 O O . ILE A 1 86 ? 13.817 -0.355 -6.112 1.00 96.12 86 ILE A O 1
ATOM 716 N N . LEU A 1 87 ? 12.510 -2.030 -6.857 1.00 95.81 87 LEU A N 1
ATOM 717 C CA . LEU A 1 87 ? 12.116 -2.522 -5.537 1.00 95.81 87 LEU A CA 1
ATOM 718 C C . LEU A 1 87 ? 13.322 -3.057 -4.763 1.00 95.81 87 LEU A C 1
ATOM 720 O O . LEU A 1 87 ? 13.461 -2.751 -3.582 1.00 95.81 87 LEU A O 1
ATOM 724 N N . LEU A 1 88 ? 14.250 -3.747 -5.436 1.00 93.94 88 LEU A N 1
ATOM 725 C CA . LEU A 1 88 ? 15.522 -4.150 -4.830 1.00 93.94 88 LEU A CA 1
ATOM 726 C C . LEU A 1 88 ? 16.346 -2.951 -4.340 1.00 93.94 88 LEU A C 1
ATOM 728 O O . LEU A 1 88 ? 16.961 -3.035 -3.284 1.00 93.94 88 LEU A O 1
ATOM 732 N N . GLN A 1 89 ? 16.376 -1.836 -5.078 1.00 94.94 89 GLN A N 1
ATOM 733 C CA . GLN A 1 89 ? 17.088 -0.632 -4.629 1.00 94.94 89 GLN A CA 1
ATOM 734 C C . GLN A 1 89 ? 16.392 0.042 -3.442 1.00 94.94 89 GLN A C 1
ATOM 736 O O . GLN A 1 89 ? 17.071 0.452 -2.507 1.00 94.94 89 GLN A O 1
ATOM 741 N N . ILE A 1 90 ? 15.059 0.126 -3.448 1.00 94.88 90 ILE A N 1
ATOM 742 C CA . ILE A 1 90 ? 14.279 0.710 -2.344 1.00 94.88 90 ILE A CA 1
ATOM 743 C C . ILE A 1 90 ? 14.458 -0.078 -1.046 1.00 94.88 90 ILE A C 1
ATOM 745 O O . ILE A 1 90 ? 14.594 0.518 0.014 1.00 94.88 90 ILE A O 1
ATOM 749 N N . GLN A 1 91 ? 14.498 -1.408 -1.131 1.00 91.62 91 GLN A N 1
ATOM 750 C CA . GLN A 1 91 ? 14.722 -2.279 0.026 1.00 91.62 91 GLN A CA 1
ATOM 751 C C . GLN A 1 91 ? 16.076 -2.046 0.712 1.00 91.62 91 GLN A C 1
ATOM 753 O O . GLN A 1 91 ? 16.232 -2.396 1.878 1.00 91.62 91 GLN A O 1
ATOM 758 N N . ILE A 1 92 ? 17.057 -1.504 -0.016 1.00 91.00 92 ILE A N 1
ATOM 759 C CA . ILE A 1 92 ? 18.408 -1.227 0.485 1.00 91.00 92 ILE A CA 1
ATOM 760 C C . ILE A 1 92 ? 18.544 0.249 0.894 1.00 91.00 92 ILE A C 1
ATOM 762 O O . ILE A 1 92 ? 19.240 0.560 1.858 1.00 91.00 92 ILE A O 1
ATOM 766 N N . TYR A 1 93 ? 17.891 1.159 0.167 1.00 92.31 93 TYR A N 1
ATOM 767 C CA . TYR A 1 93 ? 18.069 2.604 0.290 1.00 92.31 93 TYR A CA 1
ATOM 768 C C . TYR A 1 93 ? 16.725 3.318 0.495 1.00 92.31 93 TYR A C 1
ATOM 770 O O . TYR A 1 93 ? 16.078 3.755 -0.460 1.00 92.31 93 TYR A O 1
ATOM 778 N N . ASP A 1 94 ? 16.326 3.492 1.755 1.00 89.94 94 ASP A N 1
ATOM 779 C CA . ASP A 1 94 ? 15.055 4.134 2.129 1.00 89.94 94 ASP A CA 1
ATOM 780 C C . ASP A 1 94 ? 14.941 5.587 1.618 1.00 89.94 94 ASP A C 1
ATOM 782 O O . ASP A 1 94 ? 13.897 6.031 1.136 1.00 89.94 94 ASP A O 1
ATOM 786 N N . ASN A 1 95 ? 16.061 6.315 1.587 1.00 92.94 95 ASN A N 1
ATOM 787 C CA . ASN A 1 95 ? 16.133 7.685 1.071 1.00 92.94 95 ASN A CA 1
ATOM 788 C C . ASN A 1 95 ? 15.809 7.807 -0.434 1.00 92.94 95 ASN A C 1
ATOM 790 O O . ASN A 1 95 ? 15.526 8.912 -0.909 1.00 92.94 95 ASN A O 1
ATOM 794 N N . LEU A 1 96 ? 15.832 6.704 -1.195 1.00 94.56 96 LEU A N 1
ATOM 795 C CA . LEU A 1 96 ? 15.445 6.692 -2.608 1.00 94.56 96 LEU A CA 1
ATOM 796 C C . LEU A 1 96 ? 13.929 6.628 -2.822 1.00 94.56 96 LEU A C 1
ATOM 798 O O . LEU A 1 96 ? 13.484 6.909 -3.935 1.00 94.56 96 LEU A O 1
ATOM 802 N N . ILE A 1 97 ? 13.124 6.324 -1.798 1.00 96.06 97 ILE A N 1
ATOM 803 C CA . ILE A 1 97 ? 11.670 6.144 -1.940 1.00 96.06 97 ILE A CA 1
ATOM 804 C C . ILE A 1 97 ? 11.009 7.375 -2.559 1.00 96.06 97 ILE A C 1
ATOM 806 O O . ILE A 1 97 ? 10.348 7.260 -3.591 1.00 96.06 97 ILE A O 1
ATOM 810 N N . ALA A 1 98 ? 11.212 8.563 -1.983 1.00 95.81 98 ALA A N 1
ATOM 811 C CA . ALA A 1 98 ? 10.582 9.783 -2.488 1.00 95.81 98 ALA A CA 1
ATOM 812 C C . ALA A 1 98 ? 11.033 10.137 -3.927 1.00 95.81 98 ALA A C 1
ATOM 814 O O . ALA A 1 98 ? 10.164 10.293 -4.792 1.00 95.81 98 ALA A O 1
ATOM 815 N N . PRO A 1 99 ? 12.345 10.177 -4.252 1.00 96.56 99 PRO A N 1
ATOM 816 C CA . PRO A 1 99 ? 12.815 10.360 -5.628 1.00 96.56 99 PRO A CA 1
ATOM 817 C C . PRO A 1 99 ? 12.271 9.337 -6.633 1.00 96.56 99 PRO A C 1
ATOM 819 O O . PRO A 1 99 ? 11.928 9.703 -7.763 1.00 96.56 99 PRO A O 1
ATOM 822 N N . VAL A 1 100 ? 12.172 8.060 -6.248 1.00 97.12 100 VAL A N 1
ATOM 823 C CA . VAL A 1 100 ? 11.617 7.011 -7.111 1.00 97.12 100 VAL A CA 1
ATOM 824 C C . VAL A 1 100 ? 10.131 7.251 -7.337 1.00 97.12 100 VAL A C 1
ATOM 826 O O . VAL A 1 100 ? 9.710 7.339 -8.488 1.00 97.12 100 VAL A O 1
ATOM 829 N N . VAL A 1 101 ? 9.346 7.437 -6.273 1.00 97.19 101 VAL A N 1
ATOM 830 C CA . VAL A 1 101 ? 7.908 7.732 -6.364 1.00 97.19 101 VAL A CA 1
ATOM 831 C C . VAL A 1 101 ? 7.662 8.958 -7.250 1.00 97.19 101 VAL A C 1
ATOM 833 O O . VAL A 1 101 ? 6.737 8.955 -8.060 1.00 97.19 101 VAL A O 1
ATOM 836 N N . ASP A 1 102 ? 8.498 9.993 -7.184 1.00 96.38 102 ASP A N 1
ATOM 837 C CA . ASP A 1 102 ? 8.428 11.151 -8.084 1.00 96.38 102 ASP A CA 1
ATOM 838 C C . ASP A 1 102 ? 8.752 10.821 -9.544 1.00 96.38 102 ASP A C 1
ATOM 840 O O . ASP A 1 102 ? 8.099 11.336 -10.457 1.00 96.38 102 ASP A O 1
ATOM 844 N N . SER A 1 103 ? 9.714 9.931 -9.770 1.00 96.12 103 SER A N 1
ATOM 845 C CA . SER A 1 103 ? 10.138 9.513 -11.107 1.00 96.12 103 SER A CA 1
ATOM 846 C C . SER A 1 103 ? 9.123 8.589 -11.796 1.00 96.12 103 SER A C 1
ATOM 848 O O . SER A 1 103 ? 9.060 8.554 -13.023 1.00 96.12 103 SER A O 1
ATOM 850 N N . LEU A 1 104 ? 8.258 7.903 -11.044 1.00 96.38 104 LEU A N 1
ATOM 851 C CA . LEU A 1 104 ? 7.208 7.027 -11.588 1.00 96.38 104 LEU A CA 1
ATOM 852 C C . LEU A 1 104 ? 5.972 7.775 -12.128 1.00 96.38 104 LEU A C 1
ATOM 854 O O . LEU A 1 104 ? 4.952 7.157 -12.413 1.00 96.38 104 LEU A O 1
ATOM 858 N N . LYS A 1 105 ? 6.040 9.101 -12.298 1.00 95.44 105 LYS A N 1
ATOM 859 C CA . LYS A 1 105 ? 4.916 9.921 -12.784 1.00 95.44 105 LYS A CA 1
ATOM 860 C C . LYS A 1 105 ? 4.480 9.607 -14.220 1.00 95.44 105 LYS A C 1
ATOM 862 O O . LYS A 1 105 ? 3.325 9.831 -14.559 1.00 95.44 105 LYS A O 1
ATOM 867 N N . TYR A 1 106 ? 5.406 9.165 -15.069 1.00 93.50 106 TYR A N 1
ATOM 868 C CA . TYR A 1 106 ? 5.176 8.981 -16.510 1.00 93.50 106 TYR A CA 1
ATOM 869 C C . TYR A 1 106 ? 4.966 7.510 -16.898 1.00 93.50 106 TYR A C 1
ATOM 871 O O . TYR A 1 106 ? 5.268 7.122 -18.027 1.00 93.50 106 TYR A O 1
ATOM 879 N N . LEU A 1 107 ? 4.518 6.679 -15.955 1.00 95.19 107 LEU A N 1
ATOM 880 C CA . LEU A 1 107 ? 4.145 5.298 -16.242 1.00 95.19 107 LEU A CA 1
ATOM 881 C C . LEU A 1 107 ? 2.781 5.242 -16.942 1.00 95.19 107 LEU A C 1
ATOM 883 O O . LEU A 1 107 ? 1.917 6.084 -16.707 1.00 95.19 107 LEU A O 1
ATOM 887 N N . THR A 1 108 ? 2.604 4.229 -17.787 1.00 95.06 108 THR A N 1
ATOM 888 C CA . THR A 1 108 ? 1.305 3.853 -18.363 1.00 95.06 108 THR A CA 1
ATOM 889 C C . THR A 1 108 ? 0.450 3.114 -17.338 1.00 95.06 108 THR A C 1
ATOM 891 O O . THR A 1 108 ? 0.969 2.602 -16.339 1.00 95.06 108 THR A O 1
ATOM 894 N N . SER A 1 109 ? -0.852 2.994 -17.597 1.00 95.50 109 SER A N 1
ATOM 895 C CA . SER A 1 109 ? -1.753 2.217 -16.740 1.00 95.50 109 SER A CA 1
ATOM 896 C C . SER A 1 109 ? -1.330 0.749 -16.631 1.00 95.50 109 SER A C 1
ATOM 898 O O . SER A 1 109 ? -1.299 0.213 -15.525 1.00 95.50 109 SER A O 1
ATOM 900 N N . LEU A 1 110 ? -0.879 0.136 -17.735 1.00 95.56 110 LEU A N 1
ATOM 901 C CA . LEU A 1 110 ? -0.297 -1.213 -17.715 1.00 95.56 110 LEU A CA 1
ATOM 902 C C . LEU A 1 110 ? 0.917 -1.302 -16.780 1.00 95.56 110 LEU A C 1
ATOM 904 O O . LEU A 1 110 ? 1.028 -2.231 -15.987 1.00 95.56 110 LEU A O 1
ATOM 908 N N . SER A 1 111 ? 1.834 -0.333 -16.856 1.00 96.31 111 SER A N 1
ATOM 909 C CA . SER A 1 111 ? 3.036 -0.327 -16.019 1.00 96.31 111 SER A CA 1
ATOM 910 C C . SER A 1 111 ? 2.698 -0.174 -14.535 1.00 96.31 111 SER A C 1
ATOM 912 O O . SER A 1 111 ? 3.338 -0.812 -13.705 1.00 96.31 111 SER A O 1
ATOM 914 N N . TYR A 1 112 ? 1.694 0.632 -14.180 1.0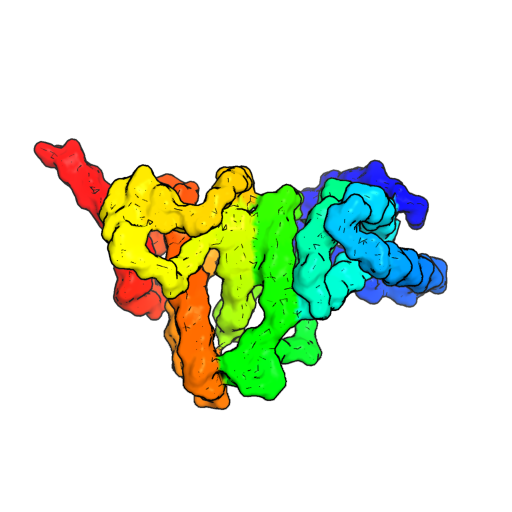0 96.75 112 TYR A N 1
ATOM 915 C CA . TYR A 1 112 ? 1.227 0.717 -12.794 1.00 96.75 112 TYR A CA 1
ATOM 916 C C . TYR A 1 112 ? 0.681 -0.618 -12.281 1.00 96.75 112 TYR A C 1
ATOM 918 O O . TYR A 1 112 ? 0.984 -1.004 -11.155 1.00 96.75 112 TYR A O 1
ATOM 926 N N . ASP A 1 113 ? -0.068 -1.344 -13.106 1.00 96.81 113 ASP A N 1
ATOM 927 C CA . ASP A 1 113 ? -0.615 -2.641 -12.717 1.00 96.81 113 ASP A CA 1
ATOM 928 C C . ASP A 1 113 ? 0.471 -3.721 -12.566 1.00 96.81 113 ASP A C 1
ATOM 930 O O . ASP A 1 113 ? 0.489 -4.481 -11.596 1.00 96.81 113 ASP A O 1
ATOM 934 N N . VAL A 1 114 ? 1.461 -3.730 -13.467 1.00 97.06 114 VAL A N 1
ATOM 935 C CA . VAL A 1 114 ? 2.637 -4.609 -13.346 1.00 97.06 114 VAL A CA 1
ATOM 936 C C . VAL A 1 114 ? 3.466 -4.265 -12.103 1.00 97.06 114 VAL A C 1
ATOM 938 O O . VAL A 1 114 ? 3.995 -5.171 -11.461 1.00 97.06 114 VAL A O 1
ATOM 941 N N . LEU A 1 115 ? 3.563 -2.986 -11.716 1.00 97.50 115 LEU A N 1
ATOM 942 C CA . LEU A 1 115 ? 4.191 -2.591 -10.451 1.00 97.50 115 LEU A CA 1
ATOM 943 C C . LEU A 1 115 ? 3.449 -3.190 -9.245 1.00 97.50 115 LEU A C 1
ATOM 945 O O . LEU A 1 115 ? 4.106 -3.661 -8.319 1.00 97.50 115 LEU A O 1
ATOM 949 N N . GLY A 1 116 ? 2.113 -3.218 -9.270 1.00 96.50 116 GLY A N 1
ATOM 950 C CA . GLY A 1 116 ? 1.295 -3.882 -8.249 1.00 96.50 116 GLY A CA 1
ATOM 951 C C . GLY A 1 116 ? 1.631 -5.369 -8.100 1.00 96.50 116 GLY A C 1
ATOM 952 O O . GLY A 1 116 ? 1.831 -5.846 -6.982 1.00 96.50 116 GLY A O 1
ATOM 953 N N . TYR A 1 117 ? 1.793 -6.082 -9.218 1.00 96.62 117 TYR A N 1
ATOM 954 C CA . TYR A 1 117 ? 2.273 -7.470 -9.224 1.00 96.62 117 TYR A CA 1
ATOM 955 C C . TYR A 1 117 ? 3.697 -7.604 -8.660 1.00 96.62 117 TYR A C 1
ATOM 957 O O . TYR A 1 117 ? 3.927 -8.406 -7.754 1.00 96.62 117 TYR A O 1
ATOM 965 N N . CYS A 1 118 ? 4.650 -6.804 -9.152 1.00 96.38 118 CYS A N 1
ATOM 966 C CA . CYS A 1 118 ? 6.046 -6.880 -8.713 1.00 96.38 118 CYS A CA 1
ATOM 967 C C . CYS A 1 118 ? 6.214 -6.552 -7.224 1.00 96.38 118 CYS A C 1
ATOM 969 O O . CYS A 1 118 ? 7.132 -7.069 -6.593 1.00 96.38 118 CYS A O 1
ATOM 971 N N . LEU A 1 119 ? 5.339 -5.717 -6.655 1.00 95.75 119 LEU A N 1
ATOM 972 C CA . LEU A 1 119 ? 5.303 -5.456 -5.217 1.00 95.75 119 LEU A CA 1
ATOM 973 C C . LEU A 1 119 ? 4.965 -6.713 -4.418 1.00 95.75 119 LEU A C 1
ATOM 975 O O . LEU A 1 119 ? 5.672 -7.020 -3.465 1.00 95.75 119 LEU A O 1
ATOM 979 N N . ILE A 1 120 ? 3.935 -7.459 -4.820 1.00 94.69 120 ILE A N 1
ATOM 980 C CA . ILE A 1 120 ? 3.561 -8.714 -4.149 1.00 94.69 120 ILE A CA 1
ATOM 981 C C . ILE A 1 120 ? 4.668 -9.756 -4.304 1.00 94.69 120 ILE A C 1
ATOM 983 O O . ILE A 1 120 ? 5.053 -10.399 -3.334 1.00 94.69 120 ILE A O 1
ATOM 987 N N . GLU A 1 121 ? 5.232 -9.880 -5.503 1.00 93.44 121 GLU A N 1
ATOM 988 C CA . GLU A 1 121 ? 6.358 -10.782 -5.763 1.00 93.44 121 GLU A CA 1
ATOM 989 C C . GLU A 1 121 ? 7.594 -10.430 -4.914 1.00 93.44 121 GLU A C 1
ATOM 991 O O . GLU A 1 121 ? 8.323 -11.316 -4.477 1.00 93.44 121 GLU A O 1
ATOM 996 N N . ALA A 1 122 ? 7.834 -9.141 -4.651 1.00 92.50 122 ALA A N 1
ATOM 997 C CA . ALA A 1 122 ? 8.917 -8.692 -3.780 1.00 92.50 122 ALA A CA 1
ATOM 998 C C . ALA A 1 122 ? 8.659 -8.972 -2.290 1.00 92.50 122 ALA A C 1
ATOM 1000 O O . ALA A 1 122 ? 9.624 -9.114 -1.541 1.00 92.50 122 ALA A O 1
ATOM 1001 N N . LEU A 1 123 ? 7.392 -9.037 -1.869 1.00 90.19 123 LEU A N 1
ATOM 1002 C CA . LEU A 1 123 ? 6.994 -9.354 -0.495 1.00 90.19 123 LEU A CA 1
ATOM 1003 C C . LEU A 1 123 ? 7.064 -10.863 -0.204 1.00 90.19 123 LEU A C 1
ATOM 1005 O O . LEU A 1 123 ? 7.500 -11.249 0.874 1.00 90.19 123 LEU A O 1
ATOM 1009 N N . GLU A 1 124 ? 6.733 -11.711 -1.180 1.00 86.06 124 GLU A N 1
ATOM 1010 C CA . GLU A 1 124 ? 6.699 -13.180 -1.038 1.00 86.06 124 GLU A CA 1
ATOM 1011 C C . GLU A 1 124 ? 8.080 -13.857 -1.238 1.00 86.06 124 GLU A C 1
ATOM 1013 O O . GLU A 1 124 ? 8.168 -15.061 -1.469 1.00 86.06 124 GLU A O 1
ATOM 1018 N N . GLN A 1 125 ? 9.195 -13.116 -1.191 1.00 73.88 125 GLN A N 1
ATOM 1019 C CA . GLN A 1 125 ? 10.528 -13.698 -1.415 1.00 73.88 125 GLN A CA 1
ATOM 1020 C C . GLN A 1 125 ? 10.907 -14.699 -0.306 1.00 73.88 125 GLN A C 1
ATOM 1022 O O . GLN A 1 125 ? 11.331 -14.306 0.779 1.00 73.88 125 GLN A O 1
ATOM 1027 N N . VAL A 1 126 ? 10.805 -15.996 -0.629 1.00 57.19 126 VAL A N 1
ATOM 1028 C CA . VAL A 1 126 ? 10.962 -17.159 0.274 1.00 57.19 126 VAL A CA 1
ATOM 1029 C C . VAL A 1 126 ? 12.285 -17.165 1.052 1.00 57.19 126 VAL A C 1
ATOM 1031 O O . VAL A 1 126 ? 12.319 -17.596 2.201 1.00 57.19 126 VAL A O 1
ATOM 1034 N N . ASP A 1 127 ? 13.362 -16.637 0.467 1.00 56.03 127 ASP A N 1
ATOM 1035 C CA . ASP A 1 127 ? 14.706 -16.674 1.062 1.00 56.03 127 ASP A CA 1
ATOM 1036 C C . ASP A 1 127 ? 14.969 -15.567 2.096 1.00 56.03 127 ASP A C 1
ATOM 1038 O O . ASP A 1 127 ? 16.068 -15.475 2.649 1.00 56.03 127 ASP A O 1
ATOM 1042 N N . ARG A 1 128 ? 13.996 -14.684 2.357 1.00 63.91 128 ARG A N 1
ATOM 1043 C CA . ARG A 1 128 ? 14.176 -13.561 3.281 1.00 63.91 128 ARG A CA 1
ATOM 1044 C C . ARG A 1 128 ? 13.357 -13.754 4.536 1.00 63.91 128 ARG A C 1
ATOM 1046 O O . ARG A 1 128 ? 12.133 -13.716 4.509 1.00 63.91 128 ARG A O 1
ATOM 1053 N N . ASN A 1 129 ? 14.054 -13.856 5.665 1.00 61.66 129 ASN A N 1
ATOM 1054 C CA . ASN A 1 129 ? 13.399 -13.739 6.954 1.00 61.66 129 ASN A CA 1
ATOM 1055 C C . ASN A 1 129 ? 12.921 -12.278 7.126 1.00 61.66 129 ASN A C 1
ATOM 1057 O O . ASN A 1 129 ? 13.741 -11.354 7.050 1.00 61.66 129 ASN A O 1
ATOM 1061 N N . PRO A 1 130 ? 11.613 -12.023 7.322 1.00 58.78 130 PRO A N 1
ATOM 1062 C CA . PRO A 1 130 ? 11.105 -10.677 7.598 1.00 58.78 130 PRO A CA 1
ATOM 1063 C C . PRO A 1 130 ? 11.580 -10.134 8.956 1.00 58.78 130 PRO A C 1
ATOM 1065 O O . PRO A 1 130 ? 11.466 -8.931 9.219 1.00 58.78 130 PRO A O 1
ATOM 1068 N N . MET A 1 131 ? 12.175 -10.988 9.790 1.00 60.44 131 MET A N 1
ATOM 1069 C CA . MET A 1 131 ? 12.859 -10.633 11.027 1.00 60.44 131 MET A CA 1
ATOM 1070 C C . MET A 1 131 ? 14.354 -10.366 10.790 1.00 60.44 131 MET A C 1
ATOM 1072 O O . MET A 1 131 ? 14.998 -11.042 9.989 1.00 60.44 131 MET A O 1
ATOM 1076 N N . GLN A 1 132 ? 14.923 -9.387 11.501 1.00 60.47 132 GLN A N 1
ATOM 1077 C CA . GLN A 1 132 ? 16.378 -9.200 11.537 1.00 60.47 132 GLN A CA 1
ATOM 1078 C C . GLN A 1 132 ? 17.070 -10.414 12.176 1.00 60.47 132 GLN A C 1
ATOM 1080 O O . GLN A 1 132 ? 16.472 -11.119 12.990 1.00 60.47 132 GLN A O 1
ATOM 1085 N N . ASN A 1 133 ? 18.353 -10.611 11.859 1.00 59.66 133 ASN A N 1
ATOM 1086 C CA . ASN A 1 133 ? 19.178 -11.699 12.405 1.00 59.66 133 ASN A CA 1
ATOM 1087 C C . ASN A 1 133 ? 19.229 -11.705 13.949 1.00 59.66 133 ASN A C 1
ATOM 1089 O O . ASN A 1 133 ? 19.489 -12.743 14.548 1.00 59.66 133 ASN A O 1
ATOM 1093 N N . ASP A 1 134 ? 18.914 -10.569 14.579 1.00 57.84 134 ASP A N 1
ATOM 1094 C CA . ASP A 1 134 ? 18.875 -10.368 16.032 1.00 57.84 134 ASP A CA 1
ATOM 1095 C C . ASP A 1 134 ? 17.593 -10.907 16.701 1.00 57.84 134 ASP A C 1
ATOM 1097 O O . ASP A 1 134 ? 17.413 -10.765 17.910 1.00 57.84 134 ASP A O 1
ATOM 1101 N N . GLY A 1 135 ? 16.638 -11.443 15.932 1.00 62.56 135 GLY A N 1
ATOM 1102 C CA . GLY A 1 135 ? 15.436 -12.101 16.460 1.00 62.56 135 GLY A CA 1
ATOM 1103 C C . GLY A 1 135 ? 14.422 -11.192 17.172 1.00 62.56 135 GLY A C 1
ATOM 1104 O O . GLY A 1 135 ? 13.479 -11.687 17.786 1.00 62.56 135 GLY A O 1
ATOM 1105 N N . THR A 1 136 ? 14.617 -9.869 17.143 1.00 67.69 136 THR A N 1
ATOM 1106 C CA . THR A 1 136 ? 13.834 -8.903 17.946 1.00 67.69 136 THR A CA 1
ATOM 1107 C C . THR A 1 136 ? 13.307 -7.700 17.163 1.00 67.69 136 THR A C 1
ATOM 1109 O O . THR A 1 136 ? 12.386 -7.022 17.621 1.00 67.69 136 THR A O 1
ATOM 1112 N N . SER A 1 137 ? 13.850 -7.439 15.973 1.00 75.19 137 SER A N 1
ATOM 1113 C CA . SER A 1 137 ? 13.529 -6.264 15.161 1.00 75.19 137 SER A CA 1
ATOM 1114 C C . SER A 1 137 ? 12.945 -6.659 13.810 1.00 75.19 137 SER A C 1
ATOM 1116 O O . SER A 1 137 ? 13.381 -7.627 13.186 1.00 75.19 137 SER A O 1
ATOM 1118 N N . ILE A 1 138 ? 11.986 -5.865 13.329 1.00 79.69 138 ILE A N 1
ATOM 1119 C CA . ILE A 1 138 ? 11.463 -5.972 11.964 1.00 79.69 138 ILE A CA 1
ATOM 1120 C C . ILE A 1 138 ? 12.581 -5.585 10.994 1.00 79.69 138 ILE A C 1
ATOM 1122 O O . ILE A 1 138 ? 13.292 -4.597 11.212 1.00 79.69 138 ILE A O 1
ATOM 1126 N N . SER A 1 139 ? 12.745 -6.358 9.927 1.00 84.25 139 SER A N 1
ATOM 1127 C CA . SER A 1 139 ? 13.744 -6.088 8.897 1.00 84.25 139 SER A CA 1
ATOM 1128 C C . SER A 1 139 ? 13.552 -4.718 8.233 1.00 84.25 139 SER A C 1
ATOM 1130 O O . SER A 1 139 ? 12.433 -4.273 7.971 1.00 84.25 139 SER A O 1
ATOM 1132 N N . LEU A 1 140 ? 14.667 -4.036 7.952 1.00 87.56 140 LEU A N 1
ATOM 1133 C CA . LEU A 1 140 ? 14.647 -2.714 7.319 1.00 87.56 140 LEU A CA 1
ATOM 1134 C C . LEU A 1 140 ? 14.037 -2.770 5.911 1.00 87.56 140 LEU A C 1
ATOM 1136 O O . LEU A 1 140 ? 13.302 -1.870 5.522 1.00 87.56 140 LEU A O 1
ATOM 1140 N N . TRP A 1 141 ? 14.273 -3.862 5.176 1.00 90.12 141 TRP A N 1
ATOM 1141 C CA . TRP A 1 141 ? 13.732 -4.033 3.828 1.00 90.12 141 TRP A CA 1
ATOM 1142 C C . TRP A 1 141 ? 12.197 -4.039 3.816 1.00 90.12 141 TRP A C 1
ATOM 1144 O O . TRP A 1 141 ? 11.600 -3.439 2.921 1.00 90.12 141 TRP A O 1
ATOM 1154 N N . LEU A 1 142 ? 11.557 -4.677 4.807 1.00 90.56 142 LEU A N 1
ATOM 1155 C CA . LEU A 1 142 ? 10.099 -4.734 4.912 1.00 90.56 142 LEU A CA 1
ATOM 1156 C C . LEU A 1 142 ? 9.531 -3.363 5.285 1.00 90.56 142 LEU A C 1
ATOM 1158 O O . LEU A 1 142 ? 8.539 -2.935 4.700 1.00 90.56 142 LEU A O 1
ATOM 1162 N N . GLN A 1 143 ? 10.199 -2.644 6.194 1.00 92.06 143 GLN A N 1
ATOM 1163 C CA . GLN A 1 143 ? 9.838 -1.267 6.541 1.00 92.06 143 GLN A CA 1
ATOM 1164 C C . GLN A 1 143 ? 9.910 -0.349 5.314 1.00 92.06 143 GLN A C 1
ATOM 1166 O O . GLN A 1 143 ? 8.942 0.348 5.017 1.00 92.06 143 GLN A O 1
ATOM 1171 N N . SER A 1 144 ? 10.996 -0.406 4.538 1.00 94.69 144 SER A N 1
ATOM 1172 C CA . SER A 1 144 ? 11.141 0.393 3.314 1.00 94.69 144 SER A CA 1
ATOM 1173 C C . SER A 1 144 ? 10.124 0.015 2.231 1.00 94.69 144 SER A C 1
ATOM 1175 O O . SER A 1 144 ? 9.601 0.897 1.547 1.00 94.69 144 SER A O 1
ATOM 1177 N N . LEU A 1 145 ? 9.777 -1.270 2.081 1.00 94.88 145 LEU A N 1
ATOM 1178 C CA . LEU A 1 145 ? 8.708 -1.683 1.166 1.00 94.88 145 LEU A CA 1
ATOM 1179 C C . LEU A 1 145 ? 7.331 -1.201 1.616 1.00 94.88 145 LEU A C 1
ATOM 1181 O O . LEU A 1 145 ? 6.571 -0.715 0.780 1.00 94.88 145 LEU A O 1
ATOM 1185 N N . ALA A 1 146 ? 7.004 -1.303 2.903 1.00 94.88 146 ALA A N 1
ATOM 1186 C CA . ALA A 1 146 ? 5.741 -0.812 3.445 1.00 94.88 146 ALA A CA 1
ATOM 1187 C C . ALA A 1 146 ? 5.632 0.717 3.279 1.00 94.88 146 ALA A C 1
ATOM 1189 O O . ALA A 1 146 ? 4.640 1.217 2.736 1.00 94.88 146 ALA A O 1
ATOM 1190 N N . ASN A 1 147 ? 6.709 1.442 3.606 1.00 96.06 147 ASN A N 1
ATOM 1191 C CA . ASN A 1 147 ? 6.868 2.881 3.386 1.00 96.06 147 ASN A CA 1
ATOM 1192 C C . ASN A 1 147 ? 6.621 3.237 1.903 1.00 96.06 147 ASN A C 1
ATOM 1194 O O . ASN A 1 147 ? 5.811 4.120 1.587 1.00 96.06 147 ASN A O 1
ATOM 1198 N N . PHE A 1 148 ? 7.243 2.506 0.974 1.00 97.31 148 PHE A N 1
ATOM 1199 C CA . PHE A 1 148 ? 7.029 2.689 -0.461 1.00 97.31 148 PHE A CA 1
ATOM 1200 C C . PHE A 1 148 ? 5.594 2.368 -0.902 1.00 97.31 148 PHE A C 1
ATOM 1202 O O . PHE A 1 148 ? 5.025 3.150 -1.666 1.00 97.31 148 PHE A O 1
ATOM 1209 N N . CYS A 1 149 ? 4.979 1.289 -0.400 1.00 97.00 149 CYS A N 1
ATOM 1210 C CA . CYS A 1 149 ? 3.590 0.927 -0.700 1.00 97.00 149 CYS A CA 1
ATOM 1211 C C . CYS A 1 149 ? 2.643 2.080 -0.349 1.00 97.00 149 CYS A C 1
ATOM 1213 O O . CYS A 1 149 ? 1.932 2.591 -1.216 1.00 97.00 149 CYS A O 1
ATOM 1215 N N . GLY A 1 150 ? 2.679 2.572 0.890 1.00 95.62 150 GLY A N 1
ATOM 1216 C CA . GLY A 1 150 ? 1.808 3.681 1.269 1.00 95.62 150 GLY A CA 1
ATOM 1217 C C . GLY A 1 150 ? 2.067 4.948 0.434 1.00 95.62 150 GLY A C 1
ATOM 1218 O O . GLY A 1 150 ? 1.126 5.648 0.057 1.00 95.62 150 GLY A O 1
ATOM 1219 N N . ALA A 1 151 ? 3.325 5.232 0.067 1.00 96.31 151 ALA A N 1
ATOM 1220 C CA . ALA A 1 151 ? 3.670 6.399 -0.749 1.00 96.31 151 ALA A CA 1
ATOM 1221 C C . ALA A 1 151 ? 3.166 6.288 -2.201 1.00 96.31 151 ALA A C 1
ATOM 1223 O O . ALA A 1 151 ? 2.619 7.256 -2.743 1.00 96.31 151 ALA A O 1
ATOM 1224 N N . ILE A 1 152 ? 3.325 5.120 -2.833 1.00 96.81 152 ILE A N 1
ATOM 1225 C CA . ILE A 1 152 ? 2.955 4.917 -4.235 1.00 96.81 152 ILE A CA 1
ATOM 1226 C C . ILE A 1 152 ? 1.435 4.870 -4.419 1.00 96.81 152 ILE A C 1
ATOM 1228 O O . ILE A 1 152 ? 0.914 5.558 -5.301 1.00 96.81 152 ILE A O 1
ATOM 1232 N N . TYR A 1 153 ? 0.713 4.161 -3.544 1.00 96.50 153 TYR A N 1
ATOM 1233 C CA . TYR A 1 153 ? -0.748 4.055 -3.614 1.00 96.50 153 TYR A CA 1
ATOM 1234 C C . TYR A 1 153 ? -1.452 5.359 -3.214 1.00 96.50 153 TYR A C 1
ATOM 1236 O O . TYR A 1 153 ? -2.489 5.717 -3.787 1.00 96.50 153 TYR A O 1
ATOM 1244 N N . LYS A 1 154 ? -0.853 6.157 -2.315 1.00 95.25 154 LYS A N 1
ATOM 1245 C CA . LYS A 1 154 ? -1.308 7.535 -2.070 1.00 95.25 154 LYS A CA 1
ATOM 1246 C C . LYS A 1 154 ? -1.242 8.369 -3.347 1.00 95.25 154 LYS A C 1
ATOM 1248 O O . LYS A 1 154 ? -2.205 9.066 -3.667 1.00 95.25 154 LYS A O 1
ATOM 1253 N N . LYS A 1 155 ? -0.119 8.313 -4.068 1.00 95.31 155 LYS A N 1
ATOM 1254 C CA . LYS A 1 155 ? 0.182 9.250 -5.156 1.00 95.31 155 LYS A CA 1
ATOM 1255 C C . LYS A 1 155 ? -0.455 8.896 -6.499 1.00 95.31 155 LYS A C 1
ATOM 1257 O O . LYS A 1 155 ? -0.884 9.805 -7.207 1.00 95.31 155 LYS A O 1
ATOM 1262 N N . TYR A 1 156 ? -0.505 7.616 -6.859 1.00 95.69 156 TYR A N 1
ATOM 1263 C CA . TYR A 1 156 ? -0.938 7.167 -8.186 1.00 95.69 156 TYR A CA 1
ATOM 1264 C C . TYR A 1 156 ? -2.161 6.264 -8.124 1.00 95.69 156 TYR A C 1
ATOM 1266 O O . TYR A 1 156 ? -2.457 5.667 -7.090 1.00 95.69 156 TYR A O 1
ATOM 1274 N N . ASN A 1 157 ? -2.891 6.183 -9.239 1.00 93.00 157 ASN A N 1
ATOM 1275 C CA . ASN A 1 157 ? -4.080 5.346 -9.366 1.00 93.00 157 ASN A CA 1
ATOM 1276 C C . ASN A 1 157 ? -3.726 3.913 -9.750 1.00 93.00 157 ASN A C 1
ATOM 1278 O O . ASN A 1 157 ? -3.855 3.523 -10.904 1.00 93.00 157 ASN A O 1
ATOM 1282 N N . ILE A 1 158 ? -3.237 3.177 -8.756 1.00 94.62 158 ILE A N 1
ATOM 1283 C CA . ILE A 1 158 ? -2.886 1.762 -8.840 1.00 94.62 158 ILE A CA 1
ATOM 1284 C C . ILE A 1 158 ? -3.970 0.975 -8.107 1.00 94.62 158 ILE A C 1
ATOM 1286 O O . ILE A 1 158 ? -4.414 1.390 -7.036 1.00 94.62 158 ILE A O 1
ATOM 1290 N N . GLU A 1 159 ? -4.395 -0.146 -8.675 1.00 92.12 159 GLU A N 1
ATOM 1291 C CA . GLU A 1 159 ? -5.367 -1.027 -8.038 1.00 92.12 159 GLU A CA 1
ATOM 1292 C C . GLU A 1 159 ? -4.785 -1.688 -6.777 1.00 92.12 159 GLU A C 1
ATOM 1294 O O . GLU A 1 159 ? -3.719 -2.298 -6.818 1.00 92.12 159 GLU A O 1
ATOM 1299 N N . LEU A 1 160 ? -5.494 -1.579 -5.648 1.00 93.44 160 LEU A N 1
ATOM 1300 C CA . LEU A 1 160 ? -5.034 -2.083 -4.346 1.00 93.44 160 LEU A CA 1
ATOM 1301 C C . LEU A 1 160 ? -5.484 -3.513 -4.034 1.00 93.44 160 LEU A C 1
ATOM 1303 O O . LEU A 1 160 ? -4.959 -4.113 -3.097 1.00 93.44 160 LEU A O 1
ATOM 1307 N N . SER A 1 161 ? -6.442 -4.053 -4.795 1.00 92.69 161 SER A N 1
ATOM 1308 C CA . SER A 1 161 ? -7.089 -5.350 -4.551 1.00 92.69 161 SER A CA 1
ATOM 1309 C C . SER A 1 161 ? -6.076 -6.455 -4.246 1.00 92.69 161 SER A C 1
ATOM 1311 O O . SER A 1 161 ? -6.189 -7.151 -3.239 1.00 92.69 161 SER A O 1
ATOM 1313 N N . GLY A 1 162 ? -5.030 -6.564 -5.074 1.00 93.31 162 GLY A N 1
ATOM 1314 C CA . GLY A 1 162 ? -3.990 -7.576 -4.907 1.00 93.31 162 GLY A CA 1
ATOM 1315 C C . GLY A 1 162 ? -3.196 -7.432 -3.606 1.00 93.31 162 GLY A C 1
ATOM 1316 O O . GLY A 1 162 ? -2.962 -8.431 -2.932 1.00 93.31 162 GLY A O 1
ATOM 1317 N N . LEU A 1 163 ? -2.816 -6.205 -3.226 1.00 95.50 163 LEU A N 1
ATOM 1318 C CA . LEU A 1 163 ? -2.054 -5.955 -1.997 1.00 95.50 163 LEU A CA 1
ATOM 1319 C C . LEU A 1 163 ? -2.899 -6.237 -0.749 1.00 95.50 163 LEU A C 1
ATOM 1321 O O . LEU A 1 163 ? -2.433 -6.879 0.188 1.00 95.50 163 LEU A O 1
ATOM 1325 N N . LEU A 1 164 ? -4.153 -5.781 -0.742 1.00 95.56 164 LEU A N 1
ATOM 1326 C CA . LEU A 1 164 ? -5.065 -5.987 0.384 1.00 95.56 164 LEU A CA 1
ATOM 1327 C C . LEU A 1 164 ? -5.396 -7.473 0.567 1.00 95.56 164 LEU A C 1
ATOM 1329 O O . LEU A 1 164 ? -5.399 -7.967 1.695 1.00 95.56 164 LEU A O 1
ATOM 1333 N N . GLN A 1 165 ? -5.610 -8.202 -0.533 1.00 94.62 165 GLN A N 1
ATOM 1334 C CA . GLN A 1 165 ? -5.809 -9.649 -0.489 1.00 94.62 165 GLN A CA 1
ATOM 1335 C C . GLN A 1 165 ? -4.552 -10.380 -0.005 1.00 94.62 165 GLN A C 1
ATOM 1337 O O . GLN A 1 165 ? -4.673 -11.327 0.773 1.00 94.62 165 GLN A O 1
ATOM 1342 N N . TYR A 1 166 ? -3.359 -9.949 -0.435 1.00 94.56 166 TYR A N 1
ATOM 1343 C CA . TYR A 1 166 ? -2.091 -10.484 0.065 1.00 94.56 166 TYR A CA 1
ATOM 1344 C C . TYR A 1 166 ? -2.020 -10.358 1.589 1.00 94.56 166 TYR A C 1
ATOM 1346 O O . TYR A 1 166 ? -1.874 -11.374 2.264 1.00 94.56 166 TYR A O 1
ATOM 1354 N N . VAL A 1 167 ? -2.233 -9.154 2.138 1.00 94.62 167 VAL A N 1
ATOM 1355 C CA . VAL A 1 167 ? -2.215 -8.941 3.595 1.00 94.62 167 VAL A CA 1
ATOM 1356 C C . VAL A 1 167 ? -3.242 -9.846 4.277 1.00 94.62 167 VAL A C 1
ATOM 1358 O O . VAL A 1 167 ? -2.887 -10.574 5.197 1.00 94.62 167 VAL A O 1
ATOM 1361 N N . ALA A 1 168 ? -4.487 -9.895 3.789 1.00 94.00 168 ALA A N 1
ATOM 1362 C CA . ALA A 1 168 ? -5.520 -10.764 4.360 1.00 94.00 168 ALA A CA 1
ATOM 1363 C C . ALA A 1 168 ? -5.108 -12.249 4.387 1.00 94.00 168 ALA A C 1
ATOM 1365 O O . ALA A 1 168 ? -5.383 -12.954 5.359 1.00 94.00 168 ALA A O 1
ATOM 1366 N N . ASN A 1 169 ? -4.430 -12.728 3.342 1.00 93.44 169 ASN A N 1
ATOM 1367 C CA . ASN A 1 169 ? -3.945 -14.104 3.263 1.00 93.44 169 ASN A CA 1
ATOM 1368 C C . ASN A 1 169 ? -2.776 -14.370 4.225 1.00 93.44 169 ASN A C 1
ATOM 1370 O O . ASN A 1 169 ? -2.734 -15.444 4.830 1.00 93.44 169 ASN A O 1
ATOM 1374 N N . GLN A 1 170 ? -1.868 -13.407 4.418 1.00 90.88 170 GLN A N 1
ATOM 1375 C CA . GLN A 1 170 ? -0.781 -13.531 5.398 1.00 90.88 170 GLN A CA 1
ATOM 1376 C C . GLN A 1 170 ? -1.329 -13.565 6.832 1.00 90.88 170 GLN A C 1
ATOM 1378 O O . GLN A 1 170 ? -0.924 -14.424 7.615 1.00 90.88 170 GLN A O 1
ATOM 1383 N N . LEU A 1 171 ? -2.344 -12.747 7.147 1.00 90.56 171 LEU A N 1
ATOM 1384 C CA . LEU A 1 171 ? -3.027 -12.791 8.450 1.00 90.56 171 LEU A CA 1
ATOM 1385 C C . LEU A 1 171 ? -3.735 -14.122 8.691 1.00 90.56 171 LEU A C 1
ATOM 1387 O O . LEU A 1 171 ? -3.614 -14.711 9.763 1.00 90.56 171 LEU A O 1
ATOM 1391 N N . LYS A 1 172 ? -4.432 -14.648 7.677 1.00 90.94 172 LYS A N 1
ATOM 1392 C CA . LYS A 1 172 ? -5.014 -15.999 7.745 1.00 90.94 172 LYS A CA 1
ATOM 1393 C C . LYS A 1 172 ? -3.958 -17.083 7.961 1.00 90.94 172 LYS A C 1
ATOM 1395 O O . LYS A 1 172 ? -4.253 -18.086 8.599 1.00 90.94 172 LYS A O 1
ATOM 1400 N N . SER A 1 173 ? -2.747 -16.871 7.451 1.00 88.50 173 SER A N 1
ATOM 1401 C CA . SER A 1 173 ? -1.593 -17.759 7.633 1.00 88.50 173 SER A CA 1
ATOM 1402 C C . SER A 1 173 ? -0.813 -17.474 8.923 1.00 88.50 173 SER A C 1
ATOM 1404 O O . SER A 1 173 ? 0.290 -17.988 9.090 1.00 88.50 173 SER A O 1
ATOM 1406 N N . HIS A 1 174 ? -1.373 -16.663 9.828 1.00 86.19 174 HIS A N 1
ATOM 1407 C CA . HIS A 1 174 ? -0.804 -16.307 11.128 1.00 86.19 174 HIS A CA 1
ATOM 1408 C C . HIS A 1 174 ? 0.540 -15.570 11.071 1.00 86.19 174 HIS A C 1
ATOM 1410 O O . HIS A 1 174 ? 1.300 -15.627 12.032 1.00 86.19 174 HIS A O 1
ATOM 1416 N N . LYS A 1 175 ? 0.824 -14.855 9.977 1.00 85.25 175 LYS A N 1
ATOM 1417 C CA . LYS A 1 175 ? 2.003 -13.991 9.846 1.00 85.25 175 LYS A CA 1
ATOM 1418 C C . LYS A 1 175 ? 1.606 -12.541 10.117 1.00 85.25 175 LYS A C 1
ATOM 1420 O O . LYS A 1 175 ? 0.999 -11.886 9.270 1.00 85.25 175 LYS A O 1
ATOM 1425 N N . SER A 1 176 ? 1.942 -12.032 11.300 1.00 83.56 176 SER A N 1
ATOM 1426 C CA . SER A 1 176 ? 1.566 -10.679 11.736 1.00 83.56 176 SER A CA 1
ATOM 1427 C C . SER A 1 176 ? 2.453 -9.569 11.165 1.00 83.56 176 SER A C 1
ATOM 1429 O O . SER A 1 176 ? 2.033 -8.418 11.089 1.00 83.56 176 SER A O 1
ATOM 1431 N N . LEU A 1 177 ? 3.671 -9.886 10.719 1.00 85.69 177 LEU A N 1
ATOM 1432 C CA . LEU A 1 177 ? 4.635 -8.880 10.251 1.00 85.69 177 LEU A CA 1
ATOM 1433 C C . LEU A 1 177 ? 4.120 -8.063 9.056 1.00 85.69 177 LEU A C 1
ATOM 1435 O O . LEU A 1 177 ? 4.354 -6.854 8.981 1.00 85.69 177 LEU A O 1
ATOM 1439 N N . ASP A 1 178 ? 3.358 -8.697 8.164 1.00 88.31 178 ASP A N 1
ATOM 1440 C CA . ASP A 1 178 ? 2.776 -8.053 6.985 1.00 88.31 178 ASP A CA 1
ATOM 1441 C C . ASP A 1 178 ? 1.671 -7.032 7.326 1.00 88.31 178 ASP A C 1
ATOM 1443 O O . ASP A 1 178 ? 1.319 -6.217 6.468 1.00 88.31 178 ASP A O 1
ATOM 1447 N N . LEU A 1 179 ? 1.176 -6.971 8.579 1.00 91.31 179 LEU A N 1
ATOM 1448 C CA . LEU A 1 179 ? 0.308 -5.864 9.023 1.00 91.31 179 LEU A CA 1
ATOM 1449 C C . LEU A 1 179 ? 0.986 -4.503 8.854 1.00 91.31 179 LEU A C 1
ATOM 1451 O O . LEU A 1 179 ? 0.289 -3.504 8.680 1.00 91.31 179 LEU A O 1
ATOM 1455 N N . LEU A 1 180 ? 2.323 -4.446 8.876 1.00 92.25 180 LEU A N 1
ATOM 1456 C CA . LEU A 1 180 ? 3.065 -3.202 8.668 1.00 92.25 180 LEU A CA 1
ATOM 1457 C C . LEU A 1 180 ? 2.669 -2.512 7.359 1.00 92.25 180 LEU A C 1
ATOM 1459 O O . LEU A 1 180 ? 2.556 -1.291 7.300 1.00 92.25 180 LEU A O 1
ATOM 1463 N N . ILE A 1 181 ? 2.417 -3.306 6.317 1.00 94.62 181 ILE A N 1
ATOM 1464 C CA . ILE A 1 181 ? 2.020 -2.816 4.999 1.00 94.62 181 ILE A CA 1
ATOM 1465 C C . ILE A 1 181 ? 0.677 -2.095 5.099 1.00 94.62 181 ILE A C 1
ATOM 1467 O O . ILE A 1 181 ? 0.515 -1.006 4.548 1.00 94.62 181 ILE A O 1
ATOM 1471 N N . LEU A 1 182 ? -0.279 -2.678 5.827 1.00 95.12 182 LEU A N 1
ATOM 1472 C CA . LEU A 1 182 ? -1.582 -2.061 6.042 1.00 95.12 182 LEU A CA 1
ATOM 1473 C C . LEU A 1 182 ? -1.465 -0.793 6.900 1.00 95.12 182 LEU A C 1
ATOM 1475 O O . LEU A 1 182 ? -2.080 0.208 6.534 1.00 95.12 182 LEU A O 1
ATOM 1479 N N . LYS A 1 183 ? -0.636 -0.803 7.961 1.00 93.81 183 LYS A N 1
ATOM 1480 C CA . LYS A 1 183 ? -0.361 0.381 8.805 1.00 93.81 183 LYS A CA 1
ATOM 1481 C C . LYS A 1 183 ? 0.107 1.567 7.951 1.00 93.81 183 LYS A C 1
ATOM 1483 O O . LYS A 1 183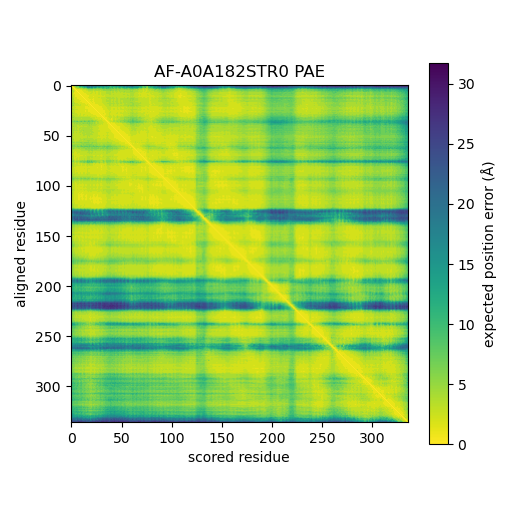 ? -0.479 2.650 8.005 1.00 93.81 183 LYS A O 1
ATOM 1488 N N . GLU A 1 184 ? 1.093 1.344 7.082 1.00 94.69 184 GLU A N 1
ATOM 1489 C CA . GLU A 1 184 ? 1.651 2.369 6.184 1.00 94.69 184 GLU A CA 1
ATOM 1490 C C . GLU A 1 184 ? 0.668 2.840 5.099 1.00 94.69 184 GLU A C 1
ATOM 1492 O O . GLU A 1 184 ? 0.597 4.031 4.771 1.00 94.69 184 GLU A O 1
ATOM 1497 N N . VAL A 1 185 ? -0.113 1.919 4.524 1.00 95.56 185 VAL A N 1
ATOM 1498 C CA . VAL A 1 185 ? -1.124 2.246 3.507 1.00 95.56 185 VAL A CA 1
ATOM 1499 C C . VAL A 1 185 ? -2.225 3.120 4.102 1.00 95.56 185 VAL A C 1
ATOM 1501 O O . VAL A 1 185 ? -2.537 4.169 3.531 1.00 95.56 185 VAL A O 1
ATOM 1504 N N . VAL A 1 186 ? -2.777 2.745 5.259 1.00 94.06 186 VAL A N 1
ATOM 1505 C CA . VAL A 1 186 ? -3.818 3.525 5.946 1.00 94.06 186 VAL A CA 1
ATOM 1506 C C . VAL A 1 186 ? -3.265 4.884 6.370 1.00 94.06 186 VAL A C 1
ATOM 1508 O O . VAL A 1 186 ? -3.884 5.909 6.068 1.00 94.06 186 VAL A O 1
ATOM 1511 N N . GLN A 1 187 ? -2.063 4.919 6.955 1.00 92.44 187 GLN A N 1
ATOM 1512 C CA . GLN A 1 187 ? -1.404 6.165 7.346 1.00 92.44 187 GLN A CA 1
ATOM 1513 C C . GLN A 1 187 ? -1.314 7.145 6.181 1.00 92.44 187 GLN A C 1
ATOM 1515 O O . GLN A 1 187 ? -1.755 8.288 6.275 1.00 92.44 187 GLN A O 1
ATOM 1520 N N . LYS A 1 188 ? -0.781 6.710 5.039 1.00 92.69 188 LYS A N 1
ATOM 1521 C CA . LYS A 1 188 ? -0.488 7.634 3.940 1.00 92.69 188 LYS A CA 1
ATOM 1522 C C . LYS A 1 188 ? -1.700 7.966 3.090 1.00 92.69 188 LYS A C 1
ATOM 1524 O O . LYS A 1 188 ? -1.802 9.105 2.621 1.00 92.69 188 LYS A O 1
ATOM 1529 N N . MET A 1 189 ? -2.594 7.005 2.867 1.00 93.38 189 MET A N 1
ATOM 1530 C CA . MET A 1 189 ? -3.763 7.198 2.009 1.00 93.38 189 MET A CA 1
ATOM 1531 C C . MET A 1 189 ? -4.921 7.880 2.726 1.00 93.38 189 MET A C 1
ATOM 1533 O O . MET A 1 189 ? -5.607 8.672 2.077 1.00 93.38 189 MET A O 1
ATOM 1537 N N . ALA A 1 190 ? -5.124 7.612 4.017 1.00 90.44 190 ALA A N 1
ATOM 1538 C CA . ALA A 1 190 ? -6.182 8.232 4.811 1.00 90.44 190 ALA A CA 1
ATOM 1539 C C . ALA A 1 190 ? -5.680 9.408 5.661 1.00 90.44 190 ALA A C 1
ATOM 1541 O O . ALA A 1 190 ? -6.436 10.350 5.889 1.00 90.44 190 ALA A O 1
ATOM 1542 N N . GLY A 1 191 ? -4.400 9.421 6.045 1.00 87.75 191 GLY A N 1
ATOM 1543 C CA . GLY A 1 191 ? -3.852 10.434 6.953 1.00 87.75 191 GLY A CA 1
ATOM 1544 C C . GLY A 1 191 ? -4.152 10.145 8.420 1.00 87.75 191 GLY A C 1
ATOM 1545 O O . GLY A 1 191 ? -4.223 11.079 9.207 1.00 87.75 191 GLY A O 1
ATOM 1546 N N . ILE A 1 192 ? -4.396 8.879 8.762 1.00 86.75 192 ILE A N 1
ATOM 1547 C CA . ILE A 1 192 ? -4.717 8.446 10.123 1.00 86.75 192 ILE A CA 1
ATOM 1548 C C . ILE A 1 192 ? -3.455 7.821 10.700 1.00 86.75 192 ILE A C 1
ATOM 1550 O O . ILE A 1 192 ? -3.023 6.774 10.227 1.00 86.75 192 ILE A O 1
ATOM 1554 N N . GLU A 1 193 ? -2.849 8.471 11.683 1.00 81.56 193 GLU A N 1
ATOM 1555 C CA . GLU A 1 193 ? -1.625 8.008 12.342 1.00 81.56 193 GLU A CA 1
ATOM 1556 C C . GLU A 1 193 ? -1.960 7.240 13.623 1.00 81.56 193 GLU A C 1
ATOM 1558 O O . GLU A 1 193 ? -2.983 7.492 14.263 1.00 81.56 193 GLU A O 1
ATOM 1563 N N . ALA A 1 194 ? -1.117 6.266 13.976 1.00 74.69 194 ALA A N 1
ATOM 1564 C CA . ALA A 1 194 ? -1.176 5.656 15.297 1.00 74.69 194 ALA A CA 1
ATOM 1565 C C . ALA A 1 194 ? -0.638 6.669 16.318 1.00 74.69 194 ALA A C 1
ATOM 1567 O O . ALA A 1 194 ? 0.395 7.299 16.092 1.00 74.69 194 ALA A O 1
ATOM 1568 N N . ALA A 1 195 ? -1.364 6.859 17.414 1.00 71.38 195 ALA A N 1
ATOM 1569 C CA . ALA A 1 195 ? -0.988 7.795 18.460 1.00 71.38 195 ALA A CA 1
ATOM 1570 C C . ALA A 1 195 ? 0.067 7.158 19.378 1.00 71.38 195 ALA A C 1
ATOM 1572 O O . ALA A 1 195 ? -0.288 6.370 20.249 1.00 71.38 195 ALA A O 1
ATOM 1573 N N . GLU A 1 196 ? 1.345 7.490 19.181 1.00 70.50 196 GLU A N 1
ATOM 1574 C CA . GLU A 1 196 ? 2.446 6.939 19.991 1.00 70.50 196 GLU A CA 1
ATOM 1575 C C . GLU A 1 196 ? 2.805 7.854 21.185 1.00 70.50 196 GLU A C 1
ATOM 1577 O O . GLU A 1 196 ? 3.035 7.357 22.286 1.00 70.50 196 GLU A O 1
ATOM 1582 N N . GLU A 1 197 ? 2.764 9.187 21.028 1.00 75.94 197 GLU A N 1
ATOM 1583 C CA . GLU A 1 197 ? 3.161 10.151 22.076 1.00 75.94 197 GLU A CA 1
ATOM 1584 C C . GLU A 1 197 ? 2.247 11.396 22.103 1.00 75.94 197 GLU A C 1
ATOM 1586 O O . GLU A 1 197 ? 2.603 12.467 21.611 1.00 75.94 197 GLU A O 1
ATOM 1591 N N . MET A 1 198 ? 1.037 11.273 22.667 1.00 78.38 198 MET A N 1
ATOM 1592 C CA . MET A 1 198 ? 0.115 12.414 22.814 1.00 78.38 198 MET A CA 1
ATOM 1593 C C . MET A 1 198 ? 0.330 13.155 24.136 1.00 78.38 198 MET A C 1
ATOM 1595 O O . MET A 1 198 ? 0.397 12.540 25.201 1.00 78.38 198 MET A O 1
ATOM 1599 N N . THR A 1 199 ? 0.354 14.488 24.094 1.00 86.31 199 THR A N 1
ATOM 1600 C CA . THR A 1 199 ? 0.314 15.307 25.313 1.00 86.31 199 THR A CA 1
ATOM 1601 C C . THR A 1 199 ? -1.058 15.220 25.988 1.00 86.31 199 THR A C 1
ATOM 1603 O O . THR A 1 199 ? -2.069 14.904 25.356 1.00 86.31 199 THR A O 1
ATOM 1606 N N . ASN A 1 200 ? -1.132 15.557 27.279 1.00 87.25 200 ASN A N 1
ATOM 1607 C CA . ASN A 1 200 ? -2.406 15.570 28.011 1.00 87.25 200 ASN A CA 1
ATOM 1608 C C . ASN A 1 200 ? -3.451 16.500 27.372 1.00 87.25 200 ASN A C 1
ATOM 1610 O O . ASN A 1 200 ? -4.636 16.174 27.347 1.00 87.25 200 ASN A O 1
ATOM 1614 N N . GLU A 1 201 ? -3.017 17.634 26.824 1.00 86.75 201 GLU A N 1
ATOM 1615 C CA . GLU A 1 201 ? -3.884 18.582 26.116 1.00 86.75 201 GLU A CA 1
ATOM 1616 C C . GLU A 1 201 ? -4.440 17.969 24.827 1.00 86.75 201 GLU A C 1
ATOM 1618 O O . GLU A 1 201 ? -5.637 18.062 24.556 1.00 86.75 201 GLU A O 1
ATOM 1623 N N . GLN A 1 202 ? -3.599 17.262 24.066 1.00 83.38 202 GLN A N 1
ATOM 1624 C CA . GLN A 1 202 ? -4.023 16.548 22.862 1.00 83.38 202 GLN A CA 1
ATOM 1625 C C . GLN A 1 202 ? -4.991 15.407 23.195 1.00 83.38 202 GLN A C 1
ATOM 1627 O O . GLN A 1 202 ? -5.995 15.241 22.507 1.00 83.38 202 GLN A O 1
ATOM 1632 N N . LEU A 1 203 ? -4.753 14.656 24.275 1.00 85.75 203 LEU A N 1
ATOM 1633 C CA . LEU A 1 203 ? -5.672 13.613 24.743 1.00 85.75 203 LEU A CA 1
ATOM 1634 C C . LEU A 1 203 ? -7.048 14.184 25.113 1.00 85.75 203 LEU A C 1
ATOM 1636 O O . LEU A 1 203 ? -8.077 13.617 24.744 1.00 85.75 203 LEU A O 1
ATOM 1640 N N . GLN A 1 204 ? -7.085 15.324 25.805 1.00 87.38 204 GLN A N 1
ATOM 1641 C CA . GLN A 1 204 ? -8.340 16.014 26.112 1.00 87.38 204 GLN A CA 1
ATOM 1642 C C . GLN A 1 204 ? -9.042 16.494 24.840 1.00 87.38 204 GLN A C 1
ATOM 1644 O O . GLN A 1 204 ? -10.252 16.316 24.692 1.00 87.38 204 GLN A O 1
ATOM 1649 N N . ALA A 1 205 ? -8.282 17.039 23.894 1.00 85.88 205 ALA A N 1
ATOM 1650 C CA . ALA A 1 205 ? -8.809 17.505 22.625 1.00 85.88 205 ALA A CA 1
ATOM 1651 C C . ALA A 1 205 ? -9.388 16.356 21.771 1.00 85.88 205 ALA A C 1
ATOM 1653 O O . ALA A 1 205 ? -10.462 16.504 21.181 1.00 85.88 205 ALA A O 1
ATOM 1654 N N . MET A 1 206 ? -8.772 15.168 21.811 1.00 82.00 206 MET A N 1
ATOM 1655 C CA . MET A 1 206 ? -9.289 13.952 21.169 1.00 82.00 206 MET A CA 1
ATOM 1656 C C . MET A 1 206 ? -10.619 13.458 21.763 1.00 82.00 206 MET A C 1
ATOM 1658 O O . MET A 1 206 ? -11.413 12.815 21.074 1.00 82.00 206 MET A O 1
ATOM 1662 N N . CYS A 1 207 ? -10.912 13.784 23.022 1.00 82.62 207 CYS A N 1
ATOM 1663 C CA . CYS A 1 207 ? -12.205 13.495 23.645 1.00 82.62 207 CYS A CA 1
ATOM 1664 C C . CYS A 1 207 ? -13.311 14.485 23.236 1.00 82.62 207 CYS A C 1
ATOM 1666 O O . CYS A 1 207 ? -14.485 14.229 23.506 1.00 82.62 207 CYS A O 1
ATOM 1668 N N . GLY A 1 208 ? -12.965 15.589 22.568 1.00 84.38 208 GLY A N 1
ATOM 1669 C CA . GLY A 1 208 ? -13.913 16.603 22.117 1.00 84.38 208 GLY A CA 1
ATOM 1670 C C . GLY A 1 208 ? -14.716 16.218 20.874 1.00 84.38 208 GLY A C 1
ATOM 1671 O O . GLY A 1 208 ? -14.775 15.056 20.461 1.00 84.38 208 GLY A O 1
ATOM 1672 N N . GLY A 1 209 ? -15.356 17.226 20.276 1.00 81.44 209 GLY A N 1
ATOM 1673 C CA . GLY A 1 209 ? -16.064 17.100 19.001 1.00 81.44 209 GLY A CA 1
ATOM 1674 C C . GLY A 1 209 ? -15.119 16.955 17.805 1.00 81.44 209 GLY A C 1
ATOM 1675 O O . GLY A 1 209 ? -13.906 17.094 17.934 1.00 81.44 209 GLY A O 1
ATOM 1676 N N . GLU A 1 210 ? -15.682 16.708 16.622 1.00 76.88 210 GLU A N 1
ATOM 1677 C CA . GLU A 1 210 ? -14.926 16.445 15.386 1.00 76.88 210 GLU A CA 1
ATOM 1678 C C . GLU A 1 210 ? -13.902 17.541 15.052 1.00 76.88 210 GLU A C 1
ATOM 1680 O O . GLU A 1 210 ? -12.767 17.231 14.703 1.00 76.88 210 GLU A O 1
ATOM 1685 N N . LEU A 1 211 ? -14.265 18.813 15.251 1.00 81.06 211 LEU A N 1
ATOM 1686 C CA . LEU A 1 211 ? -13.361 19.949 15.043 1.00 81.06 211 LEU A CA 1
ATOM 1687 C C . LEU A 1 211 ? -12.133 19.885 15.962 1.00 81.06 211 LEU A C 1
ATOM 1689 O O . LEU A 1 211 ? -11.007 20.029 15.498 1.00 81.06 211 LEU A O 1
ATOM 1693 N N . LEU A 1 212 ? -12.343 19.620 17.254 1.00 82.88 212 LEU A N 1
ATOM 1694 C CA . LEU A 1 212 ? -11.263 19.575 18.241 1.00 82.88 212 LEU A CA 1
ATOM 1695 C C . LEU A 1 212 ? -10.367 18.342 18.041 1.00 82.88 212 LEU A C 1
ATOM 1697 O O . LEU A 1 212 ? -9.148 18.434 18.161 1.00 82.88 212 LEU A O 1
ATOM 1701 N N . ARG A 1 213 ? -10.967 17.209 17.652 1.00 78.62 213 ARG A N 1
ATOM 1702 C CA . ARG A 1 213 ? -10.236 16.004 17.234 1.00 78.62 213 ARG A CA 1
ATOM 1703 C C . ARG A 1 213 ? -9.392 16.247 15.991 1.00 78.62 213 ARG A C 1
ATOM 1705 O O . ARG A 1 213 ? -8.284 15.735 15.918 1.00 78.62 213 ARG A O 1
ATOM 1712 N N . GLY A 1 214 ? -9.903 17.015 15.029 1.00 75.62 214 GLY A N 1
ATOM 1713 C CA . GLY A 1 214 ? -9.151 17.411 13.842 1.00 75.62 214 GLY A CA 1
ATOM 1714 C C . GLY A 1 214 ? -7.885 18.181 14.212 1.00 75.62 214 GLY A C 1
ATOM 1715 O O . GLY A 1 214 ? -6.795 17.793 13.806 1.00 75.62 214 GLY A O 1
ATOM 1716 N N . GLU A 1 215 ? -8.008 19.212 15.047 1.00 77.00 215 GLU A N 1
ATOM 1717 C CA . GLU A 1 215 ? -6.858 20.019 15.487 1.00 77.00 215 GLU A CA 1
ATOM 1718 C C . GLU A 1 215 ? -5.829 19.207 16.294 1.00 77.00 215 GLU A C 1
ATOM 1720 O O . GLU A 1 215 ? -4.626 19.416 16.154 1.00 77.00 215 GLU A O 1
ATOM 1725 N N . ALA A 1 216 ? -6.279 18.248 17.108 1.00 74.50 216 ALA A N 1
ATOM 1726 C CA . ALA A 1 216 ? -5.395 17.417 17.930 1.00 74.50 216 ALA A CA 1
ATOM 1727 C C . ALA A 1 216 ? -4.787 16.209 17.203 1.00 74.50 216 ALA A C 1
ATOM 1729 O O . ALA A 1 216 ? -3.719 15.740 17.591 1.00 74.50 216 ALA A O 1
ATOM 1730 N N . GLY A 1 217 ? -5.476 15.677 16.190 1.00 64.31 217 GLY A N 1
ATOM 1731 C CA . GLY A 1 217 ? -5.106 14.439 15.502 1.00 64.31 217 GLY A CA 1
ATOM 1732 C C . GLY A 1 217 ? -4.128 14.624 14.340 1.00 64.31 217 GLY A C 1
ATOM 1733 O O . GLY A 1 217 ? -3.411 13.687 13.994 1.00 64.31 217 GLY A O 1
ATOM 1734 N N . TYR A 1 218 ? -4.056 15.816 13.737 1.00 63.50 218 TYR A N 1
ATOM 1735 C CA . TYR A 1 218 ? -3.117 16.101 12.649 1.00 63.50 218 TYR A CA 1
ATOM 1736 C C . TYR A 1 218 ? -1.774 16.619 13.188 1.00 63.50 218 TYR A C 1
ATOM 1738 O O . TYR A 1 218 ? -1.476 17.809 13.111 1.00 63.50 218 TYR A O 1
ATOM 1746 N N . PHE A 1 219 ? -0.921 15.710 13.678 1.00 55.94 219 PHE A N 1
ATOM 1747 C CA . PHE A 1 219 ? 0.480 16.010 14.037 1.00 55.94 219 PHE A CA 1
ATOM 1748 C C . PHE A 1 219 ? 1.274 16.606 12.869 1.00 55.94 219 PHE A C 1
ATOM 1750 O O . PHE A 1 219 ? 2.166 17.437 13.037 1.00 55.94 219 PHE A O 1
ATOM 1757 N N . SER A 1 220 ? 0.917 16.195 11.658 1.00 53.84 220 SER A N 1
ATOM 1758 C CA . SER A 1 220 ? 1.395 16.764 10.413 1.00 53.84 220 SER A CA 1
ATOM 1759 C C . SER A 1 220 ? 0.184 17.201 9.594 1.00 53.84 220 SER A C 1
ATOM 1761 O O . SER A 1 220 ? -0.846 16.530 9.578 1.00 53.84 220 SER A O 1
ATOM 1763 N N . GLN A 1 221 ? 0.264 18.358 8.929 1.00 50.69 221 GLN A N 1
ATOM 1764 C CA . GLN A 1 221 ? -0.810 18.853 8.066 1.00 50.69 221 GLN A CA 1
ATOM 1765 C C . GLN A 1 221 ? -0.978 17.905 6.871 1.00 50.69 221 GLN A C 1
ATOM 1767 O O . GLN A 1 221 ? -0.462 18.170 5.781 1.00 50.69 221 GLN A O 1
ATOM 1772 N N . VAL A 1 222 ? -1.690 16.790 7.051 1.00 55.81 222 VAL A N 1
ATOM 1773 C CA . VAL A 1 222 ? -2.000 15.843 5.983 1.00 55.81 222 VAL A CA 1
ATOM 1774 C C . VAL A 1 222 ? -3.092 16.460 5.114 1.00 55.81 222 VAL A C 1
ATOM 1776 O O . VAL A 1 222 ? -4.259 16.081 5.106 1.00 55.81 222 VAL A O 1
ATOM 1779 N N . ARG A 1 223 ? -2.694 17.475 4.349 1.00 56.09 223 ARG A N 1
ATOM 1780 C CA . ARG A 1 223 ? -3.515 18.079 3.311 1.00 56.09 223 ARG A CA 1
ATOM 1781 C C . ARG A 1 223 ? -3.643 17.049 2.184 1.00 56.09 223 ARG A C 1
ATOM 1783 O O . ARG A 1 223 ? -2.640 16.508 1.719 1.00 56.09 223 ARG A O 1
ATOM 1790 N N . ASN A 1 224 ? -4.871 16.836 1.703 1.00 65.31 224 ASN A N 1
ATOM 1791 C CA . ASN A 1 224 ? -5.181 16.128 0.452 1.00 65.31 224 ASN A CA 1
ATOM 1792 C C . ASN A 1 224 ? -5.178 14.576 0.490 1.00 65.31 224 ASN A C 1
ATOM 1794 O O . ASN A 1 224 ? -4.613 13.939 -0.398 1.00 65.31 224 ASN A O 1
ATOM 1798 N N . THR A 1 225 ? -5.854 13.950 1.465 1.00 83.62 225 THR A N 1
ATOM 1799 C CA . THR A 1 225 ? -6.089 12.484 1.493 1.00 83.62 225 THR A CA 1
ATOM 1800 C C . THR A 1 225 ? -7.476 12.046 1.037 1.00 83.62 225 THR A C 1
ATOM 1802 O O . THR A 1 225 ? -7.684 10.861 0.815 1.00 83.62 225 THR A O 1
ATOM 1805 N N . LYS A 1 226 ? -8.430 12.959 0.813 1.00 86.56 226 LYS A N 1
ATOM 1806 C CA . LYS A 1 226 ? -9.825 12.586 0.495 1.00 86.56 226 LYS A CA 1
ATOM 1807 C C . LYS A 1 226 ? -9.939 11.627 -0.701 1.00 86.56 226 LYS A C 1
ATOM 1809 O O . LYS A 1 226 ? -10.630 10.619 -0.620 1.00 86.56 226 LYS A O 1
ATOM 1814 N N . LYS A 1 227 ? -9.211 11.897 -1.795 1.00 90.94 227 LYS A N 1
ATOM 1815 C CA . LYS A 1 227 ? -9.221 11.041 -2.999 1.00 90.94 227 LYS A CA 1
ATOM 1816 C C . LYS A 1 227 ? -8.498 9.708 -2.798 1.00 90.94 227 LYS A C 1
ATOM 1818 O O . LYS A 1 227 ? -8.922 8.701 -3.348 1.00 90.94 227 LYS A O 1
ATOM 1823 N N . SER A 1 228 ? -7.377 9.681 -2.076 1.00 93.12 228 SER A N 1
ATOM 1824 C CA . SER A 1 228 ? -6.673 8.424 -1.783 1.00 93.12 228 SER A CA 1
ATOM 1825 C C . SER A 1 228 ? -7.459 7.565 -0.797 1.00 93.12 228 SER A C 1
ATOM 1827 O O . SER A 1 228 ? -7.620 6.379 -1.047 1.00 93.12 228 SER A O 1
ATOM 1829 N N . SER A 1 229 ? -8.024 8.171 0.244 1.00 93.06 229 SER A N 1
ATOM 1830 C CA . SER A 1 229 ? -8.894 7.528 1.230 1.00 93.06 229 SER A CA 1
ATOM 1831 C C . SER A 1 229 ? -10.104 6.867 0.565 1.00 93.06 229 SER A C 1
ATOM 1833 O O . SER A 1 229 ? -10.348 5.679 0.762 1.00 93.06 229 SE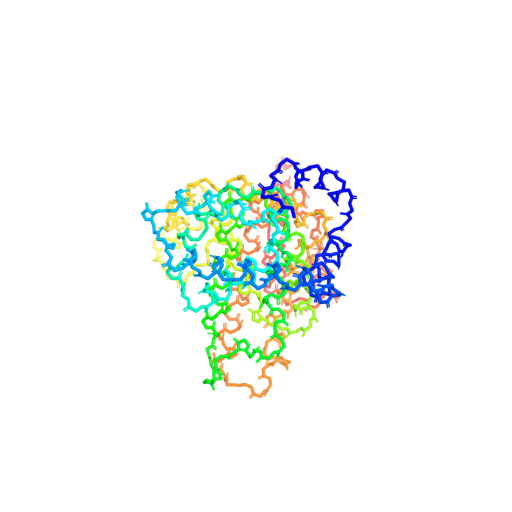R A O 1
ATOM 1835 N N . GLN A 1 230 ? -10.789 7.589 -0.328 1.00 93.12 230 GLN A N 1
ATOM 1836 C CA . GLN A 1 230 ? -11.929 7.046 -1.067 1.00 93.12 230 GLN A CA 1
ATOM 1837 C C . GLN A 1 230 ? -11.544 5.847 -1.950 1.00 93.12 230 GLN A C 1
ATOM 1839 O O . GLN A 1 230 ? -12.251 4.846 -1.968 1.00 93.12 230 GLN A O 1
ATOM 1844 N N . ARG A 1 231 ? -10.386 5.892 -2.620 1.00 93.88 231 ARG A N 1
ATOM 1845 C CA . ARG A 1 231 ? -9.890 4.745 -3.403 1.00 93.88 231 ARG A CA 1
ATOM 1846 C C . ARG A 1 231 ? -9.564 3.535 -2.528 1.00 93.88 231 ARG A C 1
ATOM 1848 O O . ARG A 1 231 ? -9.811 2.405 -2.936 1.00 93.88 231 ARG A O 1
ATOM 1855 N N . LEU A 1 232 ? -9.029 3.762 -1.325 1.00 95.06 232 LEU A N 1
ATOM 1856 C CA . LEU A 1 232 ? -8.806 2.693 -0.351 1.00 95.06 232 LEU A CA 1
ATOM 1857 C C . LEU A 1 232 ? -10.142 2.083 0.111 1.00 95.06 232 LEU A C 1
ATOM 1859 O O . LEU A 1 232 ? -10.260 0.861 0.139 1.00 95.06 232 LEU A O 1
ATOM 1863 N N . LYS A 1 233 ? -11.159 2.913 0.397 1.00 93.50 233 LYS A N 1
ATOM 1864 C CA . LYS A 1 233 ? -12.530 2.468 0.720 1.00 93.50 233 LYS A CA 1
ATOM 1865 C C . LYS A 1 233 ? -13.093 1.573 -0.386 1.00 93.50 233 LYS A C 1
ATOM 1867 O O . LYS A 1 233 ? -13.551 0.469 -0.109 1.00 93.50 233 LYS A O 1
ATOM 1872 N N . GLU A 1 234 ? -13.026 2.033 -1.633 1.00 92.81 234 GLU A N 1
ATOM 1873 C CA . GLU A 1 234 ? -13.551 1.315 -2.800 1.00 92.81 234 GLU A CA 1
ATOM 1874 C C . GLU A 1 234 ? -12.856 -0.035 -3.009 1.00 92.81 234 GLU A C 1
ATOM 1876 O O . GLU A 1 234 ? -13.531 -1.041 -3.217 1.00 92.81 234 GLU A O 1
ATOM 1881 N N . ALA A 1 235 ? -11.527 -0.088 -2.877 1.00 92.44 235 ALA A N 1
ATOM 1882 C CA . ALA A 1 235 ? -10.768 -1.332 -3.017 1.00 92.44 235 ALA A CA 1
ATOM 1883 C C . ALA A 1 235 ? -11.047 -2.354 -1.898 1.00 92.44 235 ALA A C 1
ATOM 1885 O O . ALA A 1 235 ? -10.971 -3.564 -2.122 1.00 92.44 235 ALA A O 1
ATOM 1886 N N . LEU A 1 236 ? -11.365 -1.882 -0.689 1.00 91.88 236 LEU A N 1
ATOM 1887 C CA . LEU A 1 236 ? -11.778 -2.738 0.425 1.00 91.88 236 LEU A CA 1
ATOM 1888 C C . LEU A 1 236 ? -13.212 -3.251 0.257 1.00 91.88 236 LEU A C 1
ATOM 1890 O O . LEU A 1 236 ? -13.505 -4.374 0.668 1.00 91.88 236 LEU A O 1
ATOM 1894 N N . ALA A 1 237 ? -14.091 -2.437 -0.330 1.00 86.94 237 ALA A N 1
ATOM 1895 C CA . ALA A 1 237 ? -15.486 -2.783 -0.569 1.00 86.94 237 ALA A CA 1
ATOM 1896 C C . ALA A 1 237 ? -15.660 -3.767 -1.734 1.00 86.94 237 ALA A C 1
ATOM 1898 O O . ALA A 1 237 ? -16.498 -4.655 -1.640 1.00 86.94 237 ALA A O 1
ATOM 1899 N N . SER A 1 238 ? -14.867 -3.646 -2.804 1.00 80.25 238 SER A N 1
ATOM 1900 C CA . SER A 1 238 ? -14.994 -4.487 -4.006 1.00 80.25 238 SER A CA 1
ATOM 1901 C C . SER A 1 238 ? -14.712 -5.975 -3.775 1.00 80.25 238 SER A C 1
ATOM 1903 O O . SER A 1 238 ? -15.177 -6.805 -4.548 1.00 80.25 238 SER A O 1
ATOM 1905 N N . ASN A 1 239 ? -13.966 -6.312 -2.721 1.00 75.00 239 ASN A N 1
ATOM 1906 C CA . ASN A 1 239 ? -13.568 -7.683 -2.390 1.00 75.00 239 ASN A CA 1
ATOM 1907 C C . ASN A 1 239 ? -14.090 -8.140 -1.012 1.00 75.00 239 ASN A C 1
ATOM 1909 O O . ASN A 1 239 ? -13.591 -9.125 -0.470 1.00 75.00 239 ASN A O 1
ATOM 1913 N N . ASP A 1 240 ? -15.008 -7.381 -0.396 1.00 84.19 240 ASP A N 1
ATOM 1914 C CA . ASP A 1 240 ? -15.485 -7.585 0.986 1.00 84.19 240 ASP A CA 1
ATOM 1915 C C . ASP A 1 240 ? -14.355 -7.754 2.024 1.00 84.19 240 ASP A C 1
ATOM 1917 O O . ASP A 1 240 ? -14.493 -8.386 3.077 1.00 84.19 240 ASP A O 1
ATOM 1921 N N . LEU A 1 241 ? -13.208 -7.128 1.747 1.00 90.00 241 LEU A N 1
ATOM 1922 C CA . LEU A 1 241 ? -12.006 -7.230 2.567 1.00 90.00 241 LEU A CA 1
ATOM 1923 C C . LEU A 1 241 ? -12.066 -6.341 3.804 1.00 90.00 241 LEU A C 1
ATOM 1925 O O . LEU A 1 241 ? -11.361 -6.624 4.765 1.00 90.00 241 LEU A O 1
ATOM 1929 N N . ALA A 1 242 ? -12.899 -5.296 3.815 1.00 89.50 242 ALA A N 1
ATOM 1930 C CA . ALA A 1 242 ? -13.013 -4.372 4.947 1.00 89.50 242 ALA A CA 1
ATOM 1931 C C . ALA A 1 242 ? -13.297 -5.106 6.268 1.00 89.50 242 ALA A C 1
ATOM 1933 O O . ALA A 1 242 ? -12.569 -4.958 7.250 1.00 89.50 242 ALA A O 1
ATOM 1934 N N . VAL A 1 243 ? -14.343 -5.934 6.269 1.00 88.50 243 VAL A N 1
ATOM 1935 C CA . VAL A 1 243 ? -14.770 -6.698 7.445 1.00 88.50 243 VAL A CA 1
ATOM 1936 C C . VAL A 1 243 ? -13.784 -7.825 7.711 1.00 88.50 243 VAL A C 1
ATOM 1938 O O . VAL A 1 243 ? -13.344 -7.992 8.843 1.00 88.50 243 VAL A O 1
ATOM 1941 N N . ALA A 1 244 ? -13.385 -8.560 6.669 1.00 91.50 244 ALA A N 1
ATOM 1942 C CA . ALA A 1 244 ? -12.454 -9.673 6.806 1.00 91.50 244 ALA A CA 1
ATOM 1943 C C . ALA A 1 244 ? -11.128 -9.236 7.447 1.00 91.50 244 ALA A C 1
ATOM 1945 O O . ALA A 1 244 ? -10.702 -9.844 8.423 1.00 91.50 244 ALA A O 1
ATOM 1946 N N . LEU A 1 245 ? -10.505 -8.160 6.958 1.00 92.94 245 LEU A N 1
ATOM 1947 C CA . LEU A 1 245 ? -9.277 -7.608 7.533 1.00 92.94 245 LEU A CA 1
ATOM 1948 C C . LEU A 1 245 ? -9.496 -7.132 8.968 1.00 92.94 245 LEU A C 1
ATOM 1950 O O . LEU A 1 245 ? -8.678 -7.440 9.825 1.00 92.94 245 LEU A O 1
ATOM 1954 N N . CYS A 1 246 ? -10.605 -6.449 9.258 1.00 90.75 246 CYS A N 1
ATOM 1955 C CA . CYS A 1 246 ? -10.908 -5.994 10.614 1.00 90.75 246 CYS A CA 1
ATOM 1956 C C . CYS A 1 246 ? -10.966 -7.164 11.616 1.00 90.75 246 CYS A C 1
ATOM 1958 O O . CYS A 1 246 ? -10.312 -7.123 12.660 1.00 90.75 246 CYS A O 1
ATOM 1960 N N . LEU A 1 247 ? -11.679 -8.240 11.262 1.00 90.69 247 LEU A N 1
ATOM 1961 C CA . LEU A 1 247 ? -11.773 -9.451 12.081 1.00 90.69 247 LEU A CA 1
ATOM 1962 C C . LEU A 1 247 ? -10.419 -10.170 12.197 1.00 90.69 247 LEU A C 1
ATOM 1964 O O . LEU A 1 247 ? -10.047 -10.600 13.286 1.00 90.69 247 LEU A O 1
ATOM 1968 N N . LEU A 1 248 ? -9.667 -10.275 11.097 1.00 92.75 248 LEU A N 1
ATOM 1969 C CA . LEU A 1 248 ? -8.358 -10.934 11.079 1.00 92.75 248 LEU A CA 1
ATOM 1970 C C . LEU A 1 248 ? -7.329 -10.193 11.936 1.00 92.75 248 LEU A C 1
ATOM 1972 O O . LEU A 1 248 ? -6.610 -10.835 12.692 1.00 92.75 248 LEU A O 1
ATOM 1976 N N . ILE A 1 249 ? -7.285 -8.858 11.882 1.00 92.19 249 ILE A N 1
ATOM 1977 C CA . ILE A 1 249 ? -6.406 -8.042 12.735 1.00 92.19 249 ILE A CA 1
ATOM 1978 C C . ILE A 1 249 ? -6.767 -8.250 14.214 1.00 92.19 249 ILE A C 1
ATOM 1980 O O . ILE A 1 249 ? -5.885 -8.472 15.045 1.00 92.19 249 ILE A O 1
ATOM 1984 N N . ALA A 1 250 ? -8.066 -8.234 14.538 1.00 90.25 250 ALA A N 1
ATOM 1985 C CA . ALA A 1 250 ? -8.557 -8.462 15.896 1.00 90.25 250 ALA A CA 1
ATOM 1986 C C . ALA A 1 250 ? -8.163 -9.847 16.439 1.00 90.25 250 ALA A C 1
ATOM 1988 O O . ALA A 1 250 ? -7.765 -9.974 17.596 1.00 90.25 250 ALA A O 1
ATOM 1989 N N . GLN A 1 251 ? -8.234 -10.883 15.602 1.00 89.44 251 GLN A N 1
ATOM 1990 C CA . GLN A 1 251 ? -7.799 -12.235 15.957 1.00 89.44 251 GLN A CA 1
ATOM 1991 C C . GLN A 1 251 ? -6.272 -12.342 16.060 1.00 89.44 251 GLN A C 1
ATOM 1993 O O . GLN A 1 251 ? -5.759 -13.017 16.958 1.00 89.44 251 GLN A O 1
ATOM 1998 N N . GLN A 1 252 ? -5.536 -11.653 15.181 1.00 87.25 252 GLN A N 1
ATOM 1999 C CA . GLN A 1 252 ? -4.077 -11.715 15.147 1.00 87.25 252 GLN A CA 1
ATOM 2000 C C . GLN A 1 252 ? -3.456 -11.188 16.443 1.00 87.25 252 GLN A C 1
ATOM 2002 O O . GLN A 1 252 ? -2.500 -11.783 16.929 1.00 87.25 252 GLN A O 1
ATOM 2007 N N . LYS A 1 253 ? -4.056 -10.167 17.070 1.00 83.50 253 LYS A N 1
ATOM 2008 C CA . LYS A 1 253 ? -3.644 -9.640 18.384 1.00 83.50 253 LYS A CA 1
ATOM 2009 C C . LYS A 1 253 ? -3.426 -10.745 19.434 1.00 83.50 253 LYS A C 1
ATOM 2011 O O . LYS A 1 253 ? -2.417 -10.742 20.131 1.00 83.50 253 LYS A O 1
ATOM 2016 N N . HIS A 1 254 ? -4.331 -11.722 19.526 1.00 81.19 254 HIS A N 1
ATOM 2017 C CA . HIS A 1 254 ? -4.167 -12.865 20.438 1.00 81.19 254 HIS A CA 1
ATOM 2018 C C . HIS A 1 254 ? -3.325 -13.992 19.831 1.00 81.19 254 HIS A C 1
ATOM 2020 O O . HIS A 1 254 ? -2.607 -14.684 20.552 1.00 81.19 254 HIS A O 1
ATOM 2026 N N . CYS A 1 255 ? -3.385 -14.176 18.510 1.00 83.69 255 CYS A N 1
ATOM 2027 C CA . CYS A 1 255 ? -2.562 -15.157 17.804 1.00 83.69 255 CYS A CA 1
ATOM 2028 C C . CYS A 1 255 ? -1.062 -14.913 18.014 1.00 83.69 255 CYS A C 1
ATOM 2030 O O . CYS A 1 255 ? -0.328 -15.880 18.222 1.00 83.69 255 CYS A O 1
ATOM 2032 N N . VAL A 1 256 ? -0.632 -13.645 18.022 1.00 82.81 256 VAL A N 1
ATOM 2033 C CA . VAL A 1 256 ? 0.752 -13.243 18.302 1.00 82.81 256 VAL A CA 1
ATOM 2034 C C . VAL A 1 256 ? 1.209 -13.853 19.623 1.00 82.81 256 VAL A C 1
ATOM 2036 O O . VAL A 1 256 ? 2.173 -14.603 19.631 1.00 82.81 256 VAL A O 1
ATOM 2039 N N . ILE A 1 257 ? 0.460 -13.639 20.710 1.00 81.38 257 ILE A N 1
ATOM 2040 C CA . ILE A 1 257 ? 0.831 -14.097 22.060 1.00 81.38 257 ILE A CA 1
ATOM 2041 C C . ILE A 1 257 ? 0.920 -15.627 22.151 1.00 81.38 257 ILE A C 1
ATOM 2043 O O . ILE A 1 257 ? 1.861 -16.154 22.742 1.00 81.38 257 ILE A O 1
ATOM 2047 N N . TYR A 1 258 ? -0.074 -16.344 21.617 1.00 77.19 258 TYR A N 1
ATOM 2048 C CA . TYR A 1 258 ? -0.267 -17.763 21.947 1.00 77.19 258 TYR A CA 1
ATOM 2049 C C . TYR A 1 258 ? 0.176 -18.752 20.866 1.00 77.19 258 TYR A C 1
ATOM 2051 O O . TYR A 1 258 ? 0.373 -19.925 21.177 1.00 77.19 258 TYR A O 1
ATOM 2059 N N . ARG A 1 259 ? 0.278 -18.332 19.600 1.00 73.12 259 ARG A N 1
ATOM 2060 C CA . ARG A 1 259 ? 0.524 -19.244 18.467 1.00 73.12 259 ARG A CA 1
ATOM 2061 C C . ARG A 1 259 ? 1.757 -18.872 17.664 1.00 73.12 259 ARG A C 1
ATOM 2063 O O . ARG A 1 259 ? 2.583 -19.737 17.400 1.00 73.12 259 ARG A O 1
ATOM 2070 N N . GLU A 1 260 ? 1.872 -17.610 17.267 1.00 69.06 260 GLU A N 1
ATOM 2071 C CA . GLU A 1 260 ? 2.904 -17.169 16.325 1.00 69.06 260 GLU A CA 1
ATOM 2072 C C . GLU A 1 260 ? 4.296 -17.133 16.965 1.00 69.06 260 GLU A C 1
ATOM 2074 O O . GLU A 1 260 ? 5.277 -17.510 16.330 1.00 69.06 260 GLU A O 1
ATOM 2079 N N . THR A 1 261 ? 4.389 -16.736 18.237 1.00 67.44 261 THR A N 1
ATOM 2080 C CA . THR A 1 261 ? 5.676 -16.462 18.887 1.00 67.44 261 THR A CA 1
ATOM 2081 C C . THR A 1 261 ? 6.000 -17.387 20.057 1.00 67.44 261 THR A C 1
ATOM 2083 O O . THR A 1 261 ? 6.712 -16.987 20.976 1.00 67.44 261 THR A O 1
ATOM 2086 N N . ALA A 1 262 ? 5.503 -18.628 20.056 1.00 66.06 262 ALA A N 1
ATOM 2087 C CA . ALA A 1 262 ? 5.693 -19.562 21.175 1.00 66.06 262 ALA A CA 1
ATOM 2088 C C . ALA A 1 262 ? 7.176 -19.806 21.544 1.00 66.06 262 ALA A C 1
ATOM 2090 O O . ALA A 1 262 ? 7.479 -20.165 22.678 1.00 66.06 262 ALA A O 1
ATOM 2091 N N . GLN A 1 263 ? 8.098 -19.595 20.597 1.00 69.12 263 GLN A N 1
ATOM 2092 C CA . GLN A 1 263 ? 9.549 -19.738 20.779 1.00 69.12 263 GLN A CA 1
ATOM 2093 C C . GLN A 1 263 ? 10.323 -18.419 20.598 1.00 69.12 263 GLN A C 1
ATOM 2095 O O . GLN A 1 263 ? 11.552 -18.427 20.562 1.00 69.12 263 GLN A O 1
ATOM 2100 N N . SER A 1 264 ? 9.638 -17.282 20.448 1.00 75.25 264 SER A N 1
ATOM 2101 C CA . SER A 1 264 ? 10.293 -15.993 20.196 1.00 75.25 264 SER A CA 1
ATOM 2102 C C . SER A 1 264 ? 10.579 -15.226 21.487 1.00 75.25 264 SER A C 1
ATOM 2104 O O . SER A 1 264 ? 9.960 -15.443 22.527 1.00 75.25 264 SER A O 1
ATOM 2106 N N . HIS A 1 265 ? 11.504 -14.268 21.418 1.00 79.44 265 HIS A N 1
ATOM 2107 C CA . HIS A 1 265 ? 11.795 -13.385 22.545 1.00 79.44 265 HIS A CA 1
ATOM 2108 C C . HIS A 1 265 ? 10.586 -12.516 22.912 1.00 79.44 265 HIS A C 1
ATOM 2110 O O . HIS A 1 265 ? 9.986 -11.888 22.043 1.00 79.44 265 HIS A O 1
ATOM 2116 N N . LEU A 1 266 ? 10.304 -12.380 24.214 1.00 84.56 266 LEU A N 1
ATOM 2117 C CA . LEU A 1 266 ? 9.173 -11.600 24.740 1.00 84.56 266 LEU A CA 1
ATOM 2118 C C . LEU A 1 266 ? 9.119 -10.158 24.202 1.00 84.56 266 LEU A C 1
ATOM 2120 O O . LEU A 1 266 ? 8.041 -9.629 23.951 1.00 84.56 266 LEU A O 1
ATOM 2124 N N . LYS A 1 267 ? 10.281 -9.538 23.962 1.00 83.69 267 LYS A N 1
ATOM 2125 C CA . LYS A 1 267 ? 10.375 -8.196 23.367 1.00 83.69 267 LYS A CA 1
ATOM 2126 C C . LYS A 1 267 ? 9.757 -8.127 21.965 1.00 83.69 267 LYS A C 1
ATOM 2128 O O . LYS A 1 267 ? 9.105 -7.140 21.640 1.00 83.69 267 LYS A O 1
ATOM 2133 N N . LEU A 1 268 ? 9.951 -9.165 21.149 1.00 81.12 268 LEU A N 1
ATOM 2134 C CA . LEU A 1 268 ? 9.333 -9.254 19.827 1.00 81.12 268 LEU A CA 1
ATOM 2135 C C . LEU A 1 268 ? 7.821 -9.437 19.954 1.00 81.12 268 LEU A C 1
ATOM 2137 O O . LEU A 1 268 ? 7.075 -8.763 19.255 1.00 81.12 268 LEU A O 1
ATOM 2141 N N . VAL A 1 269 ? 7.384 -10.303 20.873 1.00 85.25 269 VAL A N 1
ATOM 2142 C CA . VAL A 1 269 ? 5.956 -10.543 21.135 1.00 85.25 269 VAL A CA 1
ATOM 2143 C C . VAL A 1 269 ? 5.249 -9.242 21.499 1.00 85.25 269 VAL A C 1
ATOM 2145 O O . VAL A 1 269 ? 4.227 -8.925 20.900 1.00 85.25 269 VAL A O 1
ATOM 2148 N N . GLY A 1 270 ? 5.830 -8.457 22.414 1.00 87.25 270 GLY A N 1
ATOM 2149 C CA . GLY A 1 270 ? 5.309 -7.140 22.783 1.00 87.25 270 GLY A CA 1
ATOM 2150 C C . GLY A 1 270 ? 5.218 -6.202 21.581 1.00 87.25 270 GLY A C 1
ATOM 2151 O O . GLY A 1 270 ? 4.155 -5.666 21.301 1.00 87.25 270 GLY A O 1
ATOM 2152 N N . LYS A 1 271 ? 6.288 -6.102 20.784 1.00 85.94 271 LYS A N 1
ATOM 2153 C CA . LYS A 1 271 ? 6.303 -5.246 19.590 1.00 85.94 271 LYS A CA 1
ATOM 2154 C C . LYS A 1 271 ? 5.240 -5.633 18.554 1.00 85.94 271 LYS A C 1
ATOM 2156 O O . LYS A 1 271 ? 4.602 -4.754 17.983 1.00 85.94 271 LYS A O 1
ATOM 2161 N N . LEU A 1 272 ? 5.059 -6.927 18.291 1.00 86.12 272 LEU A N 1
ATOM 2162 C CA . LEU A 1 272 ? 4.043 -7.419 17.355 1.00 86.12 272 LEU A CA 1
ATOM 2163 C C . LEU A 1 272 ? 2.627 -7.207 17.894 1.00 86.12 272 LEU A C 1
ATOM 2165 O O . LEU A 1 272 ? 1.719 -6.875 17.132 1.00 86.12 272 LEU A O 1
ATOM 2169 N N . TYR A 1 273 ? 2.443 -7.368 19.204 1.00 89.38 273 TYR A N 1
ATOM 2170 C CA . TYR A 1 273 ? 1.175 -7.102 19.869 1.00 89.38 273 TYR A CA 1
ATOM 2171 C C . TYR A 1 273 ? 0.792 -5.621 19.772 1.00 89.38 273 TYR A C 1
ATOM 2173 O O . TYR A 1 273 ? -0.315 -5.311 19.327 1.00 89.38 273 TYR A O 1
ATOM 2181 N N . ASP A 1 274 ? 1.724 -4.722 20.096 1.00 89.38 274 ASP A N 1
ATOM 2182 C CA . ASP A 1 274 ? 1.534 -3.273 19.993 1.00 89.38 274 ASP A CA 1
ATOM 2183 C C . ASP A 1 274 ? 1.244 -2.872 18.543 1.00 89.38 274 ASP A C 1
ATOM 2185 O O . ASP A 1 274 ? 0.269 -2.181 18.266 1.00 89.38 274 ASP A O 1
ATOM 2189 N N . GLN A 1 275 ? 1.995 -3.418 17.580 1.00 88.88 275 GLN A N 1
ATOM 2190 C CA . GLN A 1 275 ? 1.752 -3.181 16.158 1.00 88.88 275 GLN A CA 1
ATOM 2191 C C . GLN A 1 275 ? 0.352 -3.634 15.711 1.00 88.88 275 GLN A C 1
ATOM 2193 O O . GLN A 1 275 ? -0.298 -2.943 14.918 1.00 88.88 275 GLN A O 1
ATOM 2198 N N . CYS A 1 276 ? -0.130 -4.785 16.191 1.00 90.56 276 CYS A N 1
ATOM 2199 C CA . CYS A 1 276 ? -1.486 -5.251 15.900 1.00 90.56 276 CYS A CA 1
ATOM 2200 C C . CYS A 1 276 ? -2.535 -4.311 16.499 1.00 90.56 276 CYS A C 1
ATOM 2202 O O . CYS A 1 276 ? -3.500 -3.967 15.817 1.00 90.56 276 CYS A O 1
ATOM 2204 N N . GLN A 1 277 ? -2.338 -3.880 17.747 1.00 91.00 277 GLN A N 1
ATOM 2205 C CA . GLN A 1 277 ? -3.237 -2.956 18.432 1.00 91.00 277 GLN A CA 1
ATOM 2206 C C . GLN A 1 277 ? -3.286 -1.593 17.727 1.00 91.00 277 GLN A C 1
ATOM 2208 O O . GLN A 1 277 ? -4.378 -1.094 17.451 1.00 91.00 277 GLN A O 1
ATOM 2213 N N . ASP A 1 278 ? -2.136 -1.032 17.362 1.00 91.00 278 ASP A N 1
ATOM 2214 C CA . ASP A 1 278 ? -2.035 0.216 16.604 1.00 91.00 278 ASP A CA 1
ATOM 2215 C C . ASP A 1 278 ? -2.783 0.121 15.281 1.00 91.00 278 ASP A C 1
ATOM 2217 O O . ASP A 1 278 ? -3.628 0.958 14.964 1.00 91.00 278 ASP A O 1
ATOM 2221 N N . THR A 1 279 ? -2.490 -0.928 14.509 1.00 92.81 279 THR A N 1
ATOM 2222 C CA . THR A 1 279 ? -3.081 -1.121 13.182 1.00 92.81 279 THR A CA 1
ATOM 2223 C C . THR A 1 279 ? -4.589 -1.337 13.293 1.00 92.81 279 THR A C 1
ATOM 2225 O O . THR A 1 279 ? -5.343 -0.832 12.465 1.00 92.81 279 THR A O 1
ATOM 2228 N N . LEU A 1 280 ? -5.057 -2.031 14.336 1.00 92.56 280 LEU A N 1
ATOM 2229 C CA . LEU A 1 280 ? -6.480 -2.217 14.618 1.00 92.56 280 LEU A CA 1
ATOM 2230 C C . LEU A 1 280 ? -7.184 -0.890 14.905 1.00 92.56 280 LEU A C 1
ATOM 2232 O O . LEU A 1 280 ? -8.244 -0.628 14.337 1.00 92.56 280 LEU A O 1
ATOM 2236 N N . VAL A 1 281 ? -6.612 -0.058 15.778 1.00 91.12 281 VAL A N 1
ATOM 2237 C CA . VAL A 1 281 ? -7.195 1.242 16.137 1.00 91.12 281 VAL A CA 1
ATOM 2238 C C . VAL A 1 281 ? -7.185 2.175 14.931 1.00 91.12 281 VAL A C 1
ATOM 2240 O O . VAL A 1 281 ? -8.206 2.793 14.622 1.00 91.12 281 VAL A O 1
ATOM 2243 N N . GLN A 1 282 ? -6.070 2.227 14.204 1.00 91.69 282 GLN A N 1
ATOM 2244 C CA . GLN A 1 282 ? -5.906 3.028 12.996 1.00 91.69 282 GLN A CA 1
ATOM 2245 C C . GLN A 1 282 ? -6.903 2.612 11.904 1.00 91.69 282 GLN A C 1
ATOM 2247 O O . GLN A 1 282 ? -7.612 3.454 11.349 1.00 91.69 282 GLN A O 1
ATOM 2252 N N . PHE A 1 283 ? -7.016 1.309 11.627 1.00 93.44 283 PHE A N 1
ATOM 2253 C CA . PHE A 1 283 ? -7.944 0.779 10.632 1.00 93.44 283 PHE A CA 1
ATOM 2254 C C . PHE A 1 283 ? -9.403 0.942 11.073 1.00 93.44 283 PHE A C 1
ATOM 2256 O O . PHE A 1 283 ? -10.233 1.378 10.282 1.00 93.44 283 PHE A O 1
ATOM 2263 N N . GLY A 1 284 ? -9.730 0.680 12.341 1.00 91.19 284 GLY A N 1
ATOM 2264 C CA . GLY A 1 284 ? -11.071 0.908 12.887 1.00 91.19 284 GLY A CA 1
ATOM 2265 C C . GLY A 1 284 ? -11.500 2.375 12.789 1.00 91.19 284 GLY A C 1
ATOM 2266 O O . GLY A 1 284 ? -12.621 2.664 12.370 1.00 91.19 284 GLY A O 1
ATOM 2267 N N . THR A 1 285 ? -10.584 3.303 13.081 1.00 89.00 285 THR A N 1
ATOM 2268 C CA . THR A 1 285 ? -10.800 4.752 12.924 1.00 89.00 285 THR A CA 1
ATOM 2269 C C . THR A 1 285 ? -11.004 5.131 11.458 1.00 89.00 285 THR A C 1
ATOM 2271 O O . THR A 1 285 ? -11.898 5.915 11.136 1.00 89.00 285 THR A O 1
ATOM 2274 N N . PHE A 1 286 ? -10.231 4.539 10.544 1.00 91.50 286 PHE A N 1
ATOM 2275 C CA . PHE A 1 286 ? -10.425 4.699 9.1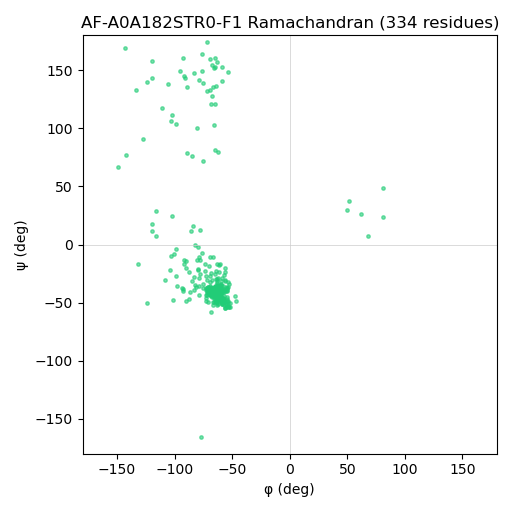03 1.00 91.50 286 PHE A CA 1
ATOM 2276 C C . PHE A 1 286 ? -11.820 4.251 8.649 1.00 91.50 286 PHE A C 1
ATOM 2278 O O . PHE A 1 286 ? -12.513 5.014 7.976 1.00 91.50 286 PHE A O 1
ATOM 2285 N N . LEU A 1 287 ? -12.272 3.060 9.051 1.00 90.88 287 LEU A N 1
ATOM 2286 C CA . LEU A 1 287 ? -13.603 2.569 8.685 1.00 90.88 287 LEU A CA 1
ATOM 2287 C C . LEU A 1 287 ? -14.706 3.467 9.263 1.00 90.88 287 LEU A C 1
ATOM 2289 O O . LEU A 1 287 ? -15.630 3.826 8.538 1.00 90.88 287 LEU A O 1
ATOM 2293 N N . GLY A 1 288 ? -14.586 3.867 10.533 1.00 87.38 288 GLY A N 1
ATOM 2294 C CA . GLY A 1 288 ? -15.579 4.706 11.210 1.00 87.38 288 GLY A CA 1
ATOM 2295 C C . GLY A 1 288 ? -15.660 6.144 10.686 1.00 87.38 288 GLY A C 1
ATOM 2296 O O . GLY A 1 288 ? -16.704 6.770 10.813 1.00 87.38 288 GLY A O 1
ATOM 2297 N N . SER A 1 289 ? -14.584 6.665 10.087 1.00 85.25 289 SER A N 1
ATOM 2298 C CA . SER A 1 289 ? -14.561 8.005 9.474 1.00 85.25 289 SER A CA 1
ATOM 2299 C C . SER A 1 289 ? -14.964 8.013 7.998 1.00 85.25 289 SER A C 1
ATOM 2301 O O . SER A 1 289 ? -15.326 9.059 7.463 1.00 85.25 289 SER A O 1
ATOM 2303 N N . THR A 1 290 ? -14.885 6.865 7.322 1.00 87.31 290 THR A N 1
ATOM 2304 C CA . THR A 1 290 ? -15.019 6.783 5.860 1.00 87.31 290 THR A CA 1
ATOM 2305 C C . THR A 1 290 ? -16.340 6.151 5.411 1.00 87.31 290 THR A C 1
ATOM 2307 O O . THR A 1 290 ? -16.857 6.481 4.336 1.00 87.31 290 THR A O 1
ATOM 2310 N N . TYR A 1 291 ? -16.902 5.238 6.205 1.00 88.38 291 TYR A N 1
ATOM 2311 C CA . TYR A 1 291 ? -18.257 4.729 5.992 1.00 88.38 291 TYR A CA 1
ATOM 2312 C C . TYR A 1 291 ? -19.296 5.668 6.595 1.00 88.38 291 TYR A C 1
ATOM 2314 O O . TYR A 1 291 ? -19.054 6.298 7.624 1.00 88.38 291 TYR A O 1
ATOM 2322 N N . SER A 1 292 ? -20.474 5.733 5.967 1.00 88.12 292 SER A N 1
ATOM 2323 C CA . SER A 1 292 ? -21.639 6.260 6.672 1.00 88.12 292 SER A CA 1
ATOM 2324 C C . SER A 1 292 ? -21.988 5.335 7.840 1.00 88.12 292 SER A C 1
ATOM 2326 O O . SER A 1 292 ? -21.600 4.166 7.879 1.00 88.12 292 SER A O 1
ATOM 2328 N N . VAL A 1 293 ? -22.743 5.850 8.804 1.00 85.38 293 VAL A N 1
ATOM 2329 C CA . VAL A 1 293 ? -23.144 5.059 9.970 1.00 85.38 293 VAL A CA 1
ATOM 2330 C C . VAL A 1 293 ? -23.991 3.845 9.566 1.00 85.38 293 VAL A C 1
ATOM 2332 O O . VAL A 1 293 ? -23.825 2.766 10.126 1.00 85.38 293 VAL A O 1
ATOM 2335 N N . GLU A 1 294 ? -24.840 4.000 8.552 1.00 85.50 294 GLU A N 1
ATOM 2336 C CA . GLU A 1 294 ? -25.661 2.925 7.983 1.00 85.50 294 GLU A CA 1
ATOM 2337 C C . GLU A 1 294 ? -24.792 1.866 7.293 1.00 85.50 294 GLU A C 1
ATOM 2339 O O . GLU A 1 294 ? -24.901 0.685 7.619 1.00 85.50 294 GLU A O 1
ATOM 2344 N N . GLU A 1 295 ? -23.862 2.288 6.422 1.00 88.00 295 GLU A N 1
ATOM 2345 C CA . GLU A 1 295 ? -22.906 1.389 5.757 1.00 88.00 295 GLU A CA 1
ATOM 2346 C C . GLU A 1 295 ? -22.066 0.611 6.782 1.00 88.00 295 GLU A C 1
ATOM 2348 O O . GLU A 1 295 ? -21.771 -0.570 6.591 1.00 88.00 295 GLU A O 1
ATOM 2353 N N . TYR A 1 296 ? -21.671 1.272 7.874 1.00 87.25 296 TYR A N 1
ATOM 2354 C CA . TYR A 1 296 ? -20.887 0.672 8.948 1.00 87.25 296 TYR A CA 1
ATOM 2355 C C . TYR A 1 296 ? -21.681 -0.415 9.682 1.00 87.25 296 TYR A C 1
ATOM 2357 O O . TYR A 1 296 ? -21.161 -1.509 9.902 1.00 87.25 296 TYR A O 1
ATOM 2365 N N . VAL A 1 297 ? -22.943 -0.132 10.026 1.00 85.94 297 VAL A N 1
ATOM 2366 C CA . VAL A 1 297 ? -23.843 -1.068 10.720 1.00 85.94 297 VAL A CA 1
ATOM 2367 C C . VAL A 1 297 ? -24.216 -2.262 9.843 1.00 85.94 297 VAL A C 1
ATOM 2369 O O . VAL A 1 297 ? -24.302 -3.376 10.352 1.00 85.94 297 VAL A O 1
ATOM 2372 N N . GLU A 1 298 ? -24.432 -2.048 8.545 1.00 87.00 298 GLU A N 1
ATOM 2373 C CA . GLU A 1 298 ? -24.799 -3.112 7.607 1.00 87.00 298 GLU A CA 1
ATOM 2374 C C . GLU A 1 298 ? -23.628 -4.060 7.323 1.00 87.00 298 GLU A C 1
ATOM 2376 O O . GLU A 1 298 ? -23.805 -5.278 7.262 1.00 87.00 298 GLU A O 1
ATOM 2381 N N . ARG A 1 299 ? -22.414 -3.516 7.160 1.00 87.31 299 ARG A N 1
ATOM 2382 C CA . ARG A 1 299 ? -21.238 -4.316 6.793 1.00 87.31 299 ARG A CA 1
ATOM 2383 C C . ARG A 1 299 ? -20.642 -5.069 7.978 1.00 87.31 299 ARG A C 1
ATOM 2385 O O . ARG A 1 299 ? -20.237 -6.220 7.818 1.00 87.31 299 ARG A O 1
ATOM 2392 N N . LEU A 1 300 ? -20.515 -4.439 9.146 1.00 87.50 300 LEU A N 1
ATOM 2393 C CA . LEU A 1 300 ? -19.866 -5.081 10.290 1.00 87.50 300 LEU A CA 1
ATOM 2394 C C . LEU A 1 300 ? -20.805 -6.071 10.992 1.00 87.50 300 LEU A C 1
ATOM 2396 O O . LEU A 1 300 ? -21.996 -5.811 11.148 1.00 87.50 300 LEU A O 1
ATOM 2400 N N . PRO A 1 301 ? -20.281 -7.219 11.458 1.00 90.06 301 PRO A N 1
ATOM 2401 C CA . PRO A 1 301 ? -21.094 -8.176 12.187 1.00 90.06 301 PRO A CA 1
ATOM 2402 C C . PRO A 1 301 ? -21.580 -7.582 13.511 1.00 90.06 301 PRO A C 1
ATOM 2404 O O . PRO A 1 301 ? -20.922 -6.750 14.130 1.00 90.06 301 PRO A O 1
ATOM 2407 N N . THR A 1 302 ? -22.717 -8.070 13.997 1.00 90.38 302 THR A N 1
ATOM 2408 C CA . THR A 1 302 ? -23.208 -7.700 15.328 1.00 90.38 302 THR A CA 1
ATOM 2409 C C . THR A 1 302 ? -22.191 -8.067 16.410 1.00 90.38 302 THR A C 1
ATOM 2411 O O . THR A 1 302 ? -21.447 -9.044 16.274 1.00 90.38 302 THR A O 1
ATOM 2414 N N . ILE A 1 303 ? -22.209 -7.340 17.534 1.00 91.38 303 ILE A N 1
ATOM 2415 C CA . ILE A 1 303 ? -21.332 -7.635 18.679 1.00 91.38 303 ILE A CA 1
ATOM 2416 C C . ILE A 1 303 ? -21.461 -9.095 19.140 1.00 91.38 303 ILE A C 1
ATOM 2418 O O . ILE A 1 303 ? -20.472 -9.737 19.479 1.00 91.38 303 ILE A O 1
ATOM 2422 N N . HIS A 1 304 ? -22.670 -9.658 19.081 1.00 91.75 304 HIS A N 1
ATOM 2423 C CA . HIS A 1 304 ? -22.923 -11.049 19.439 1.00 91.75 304 HIS A CA 1
ATOM 2424 C C . HIS A 1 304 ? -22.169 -12.016 18.518 1.00 91.75 304 HIS A C 1
ATOM 2426 O O . HIS A 1 304 ? -21.485 -12.918 18.998 1.00 91.75 304 HIS A O 1
ATOM 2432 N N . ASN A 1 305 ? -22.215 -11.781 17.203 1.00 92.25 305 ASN A N 1
ATOM 2433 C CA . ASN A 1 305 ? -21.467 -12.575 16.232 1.00 92.25 305 ASN A CA 1
ATOM 2434 C C . ASN A 1 305 ? -19.951 -12.377 16.383 1.00 92.25 305 ASN A C 1
ATOM 2436 O O . ASN A 1 305 ? -19.207 -13.349 16.271 1.00 92.25 305 ASN A O 1
ATOM 2440 N N . MET A 1 306 ? -19.483 -11.155 16.670 1.00 92.25 306 MET A N 1
ATOM 2441 C CA . MET A 1 306 ? -18.065 -10.889 16.951 1.00 92.25 306 MET A CA 1
ATOM 2442 C C . MET A 1 306 ? -17.555 -11.729 18.130 1.00 92.25 306 MET A C 1
ATOM 2444 O O . MET A 1 306 ? -16.529 -12.393 18.001 1.00 92.25 306 MET A O 1
ATOM 2448 N N . LEU A 1 307 ? -18.294 -11.751 19.242 1.00 92.00 307 LEU A N 1
ATOM 2449 C CA . LEU A 1 307 ? -17.915 -12.473 20.460 1.00 92.00 307 LEU A CA 1
ATOM 2450 C C . LEU A 1 307 ? -18.064 -13.996 20.318 1.00 92.00 307 LEU A C 1
ATOM 2452 O O . LEU A 1 307 ? -17.151 -14.743 20.660 1.00 92.00 307 LEU A O 1
ATOM 2456 N N . GLN A 1 308 ? -19.212 -14.472 19.825 1.00 92.62 308 GLN A N 1
ATOM 2457 C CA . GLN A 1 308 ? -19.529 -15.904 19.827 1.00 92.62 308 GLN A CA 1
ATOM 2458 C C . GLN A 1 308 ? -19.010 -16.646 18.599 1.00 92.62 308 GLN A C 1
ATOM 2460 O O . GLN A 1 308 ? -18.439 -17.720 18.741 1.00 92.62 308 GLN A O 1
ATOM 2465 N N . LYS A 1 309 ? -19.220 -16.099 17.395 1.00 91.50 309 LYS A N 1
ATOM 2466 C CA . LYS A 1 309 ? -18.895 -16.788 16.137 1.00 91.50 309 LYS A CA 1
ATOM 2467 C C . LYS A 1 309 ? -17.446 -16.564 15.719 1.00 91.50 309 LYS A C 1
ATOM 2469 O O . LYS A 1 309 ? -16.800 -17.483 15.228 1.00 91.50 309 LYS A O 1
ATOM 2474 N N . TYR A 1 310 ? -16.952 -15.338 15.879 1.00 88.81 310 TYR A N 1
ATOM 2475 C CA . TYR A 1 310 ? -15.595 -14.965 15.470 1.00 88.81 310 TYR A CA 1
ATOM 2476 C C . TYR A 1 310 ? -14.587 -14.971 16.623 1.00 88.81 310 TYR A C 1
ATOM 2478 O O . TYR A 1 310 ? -13.399 -14.765 16.374 1.00 88.81 310 TYR A O 1
ATOM 2486 N N . HIS A 1 311 ? -15.042 -15.234 17.853 1.00 89.44 311 HIS A N 1
ATOM 2487 C CA . HIS A 1 311 ? -14.210 -15.313 19.057 1.00 89.44 311 HIS A CA 1
ATOM 2488 C C . HIS A 1 311 ? -13.300 -14.092 19.253 1.00 89.44 311 HIS A C 1
ATOM 2490 O O . HIS A 1 311 ? -12.156 -14.213 19.689 1.00 89.44 311 HIS A O 1
ATOM 2496 N N . ILE A 1 312 ? -13.805 -12.905 18.911 1.00 90.50 312 ILE A N 1
ATOM 2497 C CA . ILE A 1 312 ? -13.108 -11.648 19.169 1.00 90.50 312 ILE A CA 1
ATOM 2498 C C . ILE A 1 312 ? -13.227 -11.323 20.654 1.00 90.50 312 ILE A C 1
ATOM 2500 O O . ILE A 1 312 ? -14.291 -11.485 21.251 1.00 90.50 312 ILE A O 1
ATOM 2504 N N . HIS A 1 313 ? -12.138 -10.843 21.247 1.00 88.94 313 HIS A N 1
ATOM 2505 C CA . HIS A 1 313 ? -12.127 -10.434 22.643 1.00 88.94 313 HIS A CA 1
ATOM 2506 C C . HIS A 1 313 ? -13.020 -9.207 22.887 1.00 88.94 313 HIS A C 1
ATOM 2508 O O . HIS A 1 313 ? -13.262 -8.388 21.996 1.00 88.94 313 HIS A O 1
ATOM 2514 N N . SER A 1 314 ? -13.550 -9.096 24.105 1.00 90.12 314 SER A N 1
ATOM 2515 C CA . SER A 1 314 ? -14.590 -8.123 24.443 1.00 90.12 314 SER A 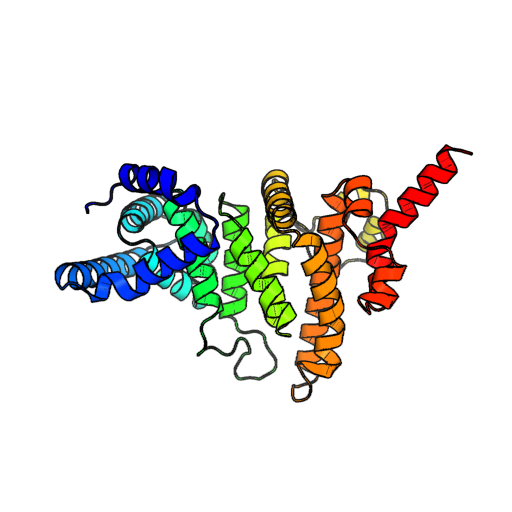CA 1
ATOM 2516 C C . SER A 1 314 ? -14.153 -6.675 24.233 1.00 90.12 314 SER A C 1
ATOM 2518 O O . SER A 1 314 ? -14.910 -5.900 23.656 1.00 90.12 314 SER A O 1
ATOM 2520 N N . ASP A 1 315 ? -12.930 -6.321 24.625 1.00 89.31 315 ASP A N 1
ATOM 2521 C CA . ASP A 1 315 ? -12.353 -4.984 24.424 1.00 89.31 315 ASP A CA 1
ATOM 2522 C C . ASP A 1 315 ? -12.415 -4.533 22.951 1.00 89.31 315 ASP A C 1
ATOM 2524 O O . ASP A 1 315 ? -12.914 -3.447 22.650 1.00 89.31 315 ASP A O 1
ATOM 2528 N N . VAL A 1 316 ? -11.983 -5.390 22.024 1.00 89.88 316 VAL A N 1
ATOM 2529 C CA . VAL A 1 316 ? -11.976 -5.113 20.585 1.00 89.88 316 VAL A CA 1
ATOM 2530 C C . VAL A 1 316 ? -13.392 -5.119 20.017 1.00 89.88 316 VAL A C 1
ATOM 2532 O O . VAL A 1 316 ? -1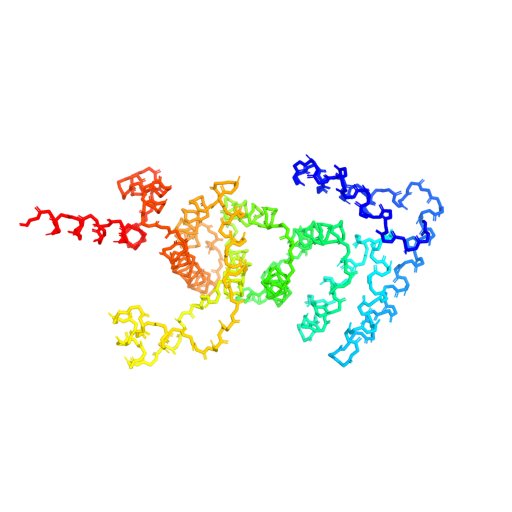3.741 -4.239 19.230 1.00 89.88 316 VAL A O 1
ATOM 2535 N N . ALA A 1 317 ? -14.232 -6.068 20.431 1.00 91.44 317 ALA A N 1
ATOM 2536 C CA . ALA A 1 317 ? -15.616 -6.137 19.972 1.00 91.44 317 ALA A CA 1
ATOM 2537 C C . ALA A 1 317 ? -16.402 -4.871 20.358 1.00 91.44 317 ALA A C 1
ATOM 2539 O O . ALA A 1 317 ? -17.118 -4.312 19.528 1.00 91.44 317 ALA A O 1
ATOM 2540 N N . PHE A 1 318 ? -16.226 -4.367 21.584 1.00 91.69 318 PHE A N 1
ATOM 2541 C CA . PHE A 1 318 ? -16.842 -3.112 22.021 1.00 91.69 318 PHE A CA 1
ATOM 2542 C C . PHE A 1 318 ? -16.243 -1.886 21.331 1.00 91.69 318 PHE A C 1
ATOM 2544 O O . PHE A 1 318 ? -16.991 -0.961 21.021 1.00 91.69 318 PHE A O 1
ATOM 2551 N N . PHE A 1 319 ? -14.935 -1.871 21.053 1.00 90.06 319 PHE A N 1
ATOM 2552 C CA . PHE A 1 319 ? -14.311 -0.808 20.262 1.00 90.06 319 PHE A CA 1
ATOM 2553 C C . PHE A 1 319 ? -14.953 -0.690 18.871 1.00 90.06 319 PHE A C 1
ATOM 2555 O O . PHE A 1 319 ? -15.366 0.403 18.482 1.00 90.06 319 PHE A O 1
ATOM 2562 N N . LEU A 1 320 ? -15.110 -1.813 18.163 1.00 89.44 320 LEU A N 1
ATOM 2563 C CA . LEU A 1 320 ? -15.714 -1.851 16.827 1.00 89.44 320 LEU A CA 1
ATOM 2564 C C . LEU A 1 320 ? -17.224 -1.579 16.851 1.00 89.44 320 LEU A C 1
ATOM 2566 O O . LEU A 1 320 ? -17.745 -0.910 15.969 1.00 89.44 320 LEU A O 1
ATOM 2570 N N . ALA A 1 321 ? -17.945 -2.054 17.867 1.00 89.81 321 ALA A N 1
ATOM 2571 C CA . ALA A 1 321 ? -19.389 -1.842 17.974 1.00 89.81 321 ALA A CA 1
ATOM 2572 C C . ALA A 1 321 ? -19.771 -0.432 18.466 1.00 89.81 321 ALA A C 1
ATOM 2574 O O . ALA A 1 321 ? -20.933 -0.032 18.364 1.00 89.81 321 ALA A O 1
ATOM 2575 N N . ARG A 1 322 ? -18.820 0.347 19.003 1.00 87.94 322 ARG A N 1
ATOM 2576 C CA . ARG A 1 322 ? -19.095 1.650 19.629 1.00 87.94 322 ARG A CA 1
ATOM 2577 C C . ARG A 1 322 ? -19.850 2.630 18.720 1.00 87.94 322 ARG A C 1
ATOM 2579 O O . ARG A 1 322 ? -20.846 3.178 19.194 1.00 87.94 322 ARG A O 1
ATOM 2586 N N . PRO A 1 323 ? -19.465 2.834 17.442 1.00 85.88 323 PRO A N 1
ATOM 2587 C CA . PRO A 1 323 ? -20.199 3.731 16.548 1.00 85.88 323 PRO A CA 1
ATOM 2588 C C . PRO A 1 323 ? -21.654 3.291 16.336 1.00 85.88 323 PRO A C 1
ATOM 2590 O O . PRO A 1 323 ? -22.551 4.132 16.283 1.00 85.88 323 PRO A O 1
ATOM 2593 N N . MET A 1 324 ? -21.900 1.975 16.296 1.00 87.75 324 MET A N 1
ATOM 2594 C CA . MET A 1 324 ? -23.238 1.400 16.128 1.00 87.75 324 MET A CA 1
ATOM 2595 C C . MET A 1 324 ? -24.132 1.729 17.330 1.00 87.75 324 MET A C 1
ATOM 2597 O O . MET A 1 324 ? -25.272 2.162 17.163 1.00 87.75 324 MET A O 1
ATOM 2601 N N . PHE A 1 325 ? -23.607 1.575 18.550 1.00 88.75 325 PHE A N 1
ATOM 2602 C CA . PHE A 1 325 ? -24.349 1.903 19.769 1.00 88.75 325 PHE A CA 1
ATOM 2603 C C . PHE A 1 325 ? -24.605 3.398 19.907 1.00 88.75 325 PHE A C 1
ATOM 2605 O O . PHE A 1 325 ? -25.730 3.792 20.202 1.00 88.75 325 PHE A O 1
ATOM 2612 N N . SER A 1 326 ? -23.595 4.238 19.659 1.00 86.31 326 SER A N 1
ATOM 2613 C CA . SER A 1 326 ? -23.761 5.693 19.707 1.00 86.31 326 SER A CA 1
ATOM 2614 C C . SER A 1 326 ? -24.860 6.165 18.755 1.00 86.31 326 SER A C 1
ATOM 2616 O O . SER A 1 326 ? -25.678 7.001 19.128 1.00 86.31 326 SER A O 1
ATOM 2618 N N . HIS A 1 327 ? -24.936 5.585 17.557 1.00 84.62 327 HIS A N 1
ATOM 2619 C CA . HIS A 1 327 ? -26.012 5.880 16.621 1.00 84.62 327 HIS A CA 1
ATOM 2620 C C . HIS A 1 327 ? -27.383 5.428 17.124 1.00 84.62 327 HIS A C 1
ATOM 2622 O O . HIS A 1 327 ? -28.314 6.229 17.139 1.00 84.62 327 HIS A O 1
ATOM 2628 N N . ALA A 1 328 ? -27.508 4.178 17.578 1.00 85.88 328 ALA A N 1
ATOM 2629 C CA . ALA A 1 328 ? -28.771 3.648 18.087 1.00 85.88 328 ALA A CA 1
ATOM 2630 C C . ALA A 1 328 ? -29.311 4.470 19.273 1.00 85.88 328 ALA A C 1
ATOM 2632 O O . ALA A 1 328 ? -30.513 4.737 19.350 1.00 85.88 328 ALA A O 1
ATOM 2633 N N . ILE A 1 329 ? -28.420 4.921 20.163 1.00 87.56 329 ILE A N 1
ATOM 2634 C CA . ILE A 1 329 ? -28.754 5.807 21.284 1.00 87.56 329 ILE A CA 1
ATOM 2635 C C . ILE A 1 329 ? -29.256 7.160 20.765 1.00 87.56 329 ILE A C 1
ATOM 2637 O O . ILE A 1 329 ? -30.333 7.597 21.164 1.00 87.56 329 ILE A O 1
ATOM 2641 N N . ASN A 1 330 ? -28.530 7.792 19.838 1.00 84.50 330 ASN A N 1
ATOM 2642 C CA . ASN A 1 330 ? -28.909 9.096 19.284 1.00 84.50 330 ASN A CA 1
ATOM 2643 C C . ASN A 1 330 ? -30.256 9.050 18.546 1.00 84.50 330 ASN A C 1
ATOM 2645 O O . ASN A 1 330 ? -31.082 9.939 18.729 1.00 84.50 330 ASN A O 1
ATOM 2649 N N . VAL A 1 331 ? -30.505 8.002 17.755 1.00 85.06 331 VAL A N 1
ATOM 2650 C CA . VAL A 1 331 ? -31.786 7.804 17.057 1.00 85.06 331 VAL A CA 1
ATOM 2651 C C . VAL A 1 331 ? -32.930 7.609 18.050 1.00 85.06 331 VAL A C 1
ATOM 2653 O O . VAL A 1 331 ? -34.013 8.150 17.852 1.00 85.06 331 VAL A O 1
ATOM 2656 N N . SER A 1 332 ? -32.701 6.852 19.124 1.00 82.94 332 SER A N 1
ATOM 2657 C CA . SER A 1 332 ? -33.714 6.641 20.165 1.00 82.94 332 SER A CA 1
ATOM 2658 C C . SER A 1 332 ? -34.031 7.938 20.908 1.00 82.94 332 SER A C 1
ATOM 2660 O O . SER A 1 332 ? -35.197 8.213 21.168 1.00 82.94 332 SER A O 1
ATOM 2662 N N . PHE A 1 333 ? -33.015 8.759 21.186 1.00 82.12 333 PHE A N 1
ATOM 2663 C CA . PHE A 1 333 ? -33.179 10.056 21.840 1.00 82.12 333 PHE A CA 1
ATOM 2664 C C . PHE A 1 333 ? -33.917 11.074 20.960 1.00 82.12 333 PHE A C 1
ATOM 2666 O O . PHE A 1 333 ? -34.733 11.825 21.463 1.00 82.12 333 PHE A O 1
ATOM 2673 N N . GLN A 1 334 ? -33.685 11.079 19.643 1.00 73.88 334 GLN A N 1
ATOM 2674 C CA . GLN A 1 334 ? -34.407 11.953 18.703 1.00 73.88 334 GLN A CA 1
ATOM 2675 C C . GLN A 1 334 ? -35.884 11.576 18.508 1.00 73.88 334 GLN A C 1
ATOM 2677 O O . GLN A 1 334 ? -36.651 12.375 17.977 1.00 73.88 334 GLN A O 1
ATOM 2682 N N . ARG A 1 335 ? -36.269 10.345 18.864 1.00 67.19 335 ARG A N 1
ATOM 2683 C CA . ARG A 1 335 ? -37.656 9.859 18.792 1.00 67.19 335 ARG A CA 1
ATOM 2684 C C . ARG A 1 335 ? -38.452 10.114 20.076 1.00 67.19 335 ARG A C 1
ATOM 2686 O O . ARG A 1 335 ? -39.667 9.929 20.040 1.00 67.19 335 ARG A O 1
ATOM 2693 N N . MET A 1 336 ? -37.780 10.458 21.177 1.00 56.19 336 MET A N 1
ATOM 2694 C CA . MET A 1 336 ? -38.391 10.854 22.453 1.00 56.19 336 MET A CA 1
ATOM 2695 C C . MET A 1 336 ? -38.688 12.350 22.467 1.00 56.19 336 MET A C 1
ATOM 2697 O O . MET A 1 336 ? -39.727 12.712 23.056 1.00 56.19 336 MET A O 1
#